Protein AF-T1FKG4-F1 (afdb_monomer_lite)

InterPro domains:
  IPR013780 Glycosyl hydrolase, all-beta [G3DSA:2.60.40.1180] (1-92)

Secondary structure (DSSP, 8-state):
--TT-EEEEE--TTEEEEEEEEE---TTHHHHEEEEEESSSSS-EEPP---SSSEEEE--PPTT--EEEEEE-SSS------SEEEEEEEE---S-GGGGGSSS-TT--EEE-TT--EEEE-SSTT---EEEEEE--SS-EEEEEE-TTS-EEEEEEE--SEEEE-HHHHTT-SEEEEE--SSS-EEEEEEEE-

Radius of gyration: 22.64 Å; chains: 1; bounding box: 52×24×64 Å

Structure (mmCIF, N/CA/C/O backbone):
data_AF-T1FKG4-F1
#
_entry.id   AF-T1FKG4-F1
#
loop_
_atom_site.group_PDB
_atom_site.id
_atom_site.type_symbol
_atom_site.label_atom_id
_atom_site.label_alt_id
_atom_site.label_comp_id
_atom_site.label_asym_id
_atom_site.label_entity_id
_atom_site.label_seq_id
_atom_site.pdbx_PDB_ins_code
_atom_site.Cartn_x
_atom_site.Cartn_y
_atom_site.Cartn_z
_atom_site.occupancy
_atom_site.B_iso_or_equiv
_atom_site.auth_seq_id
_atom_site.auth_comp_id
_atom_site.auth_asym_id
_atom_site.auth_atom_id
_atom_site.pdbx_PDB_model_num
ATOM 1 N N . MET A 1 1 ? -6.271 -8.551 27.336 1.00 94.56 1 MET A N 1
ATOM 2 C CA . MET A 1 1 ? -5.474 -7.454 26.758 1.00 94.56 1 MET A CA 1
ATOM 3 C C . MET A 1 1 ? -4.702 -6.798 27.880 1.00 94.56 1 MET A C 1
ATOM 5 O O . MET A 1 1 ? -5.326 -6.250 28.780 1.00 94.56 1 MET A O 1
ATOM 9 N N . GLN A 1 2 ? -3.375 -6.880 27.847 1.00 97.75 2 GLN A N 1
ATOM 10 C CA . GLN A 1 2 ? -2.520 -6.212 28.831 1.00 97.75 2 GLN A CA 1
ATOM 11 C C . GLN A 1 2 ? -2.510 -4.689 28.603 1.00 97.75 2 GLN A C 1
ATOM 13 O O . GLN A 1 2 ? -2.886 -4.251 27.507 1.00 97.75 2 GLN A O 1
ATOM 18 N N . PRO A 1 3 ? -2.092 -3.876 29.588 1.00 98.19 3 PRO A N 1
ATOM 19 C CA . PRO A 1 3 ? -1.858 -2.446 29.402 1.00 98.19 3 PRO A CA 1
ATOM 20 C C . PRO A 1 3 ? -1.018 -2.156 28.154 1.00 98.19 3 PRO A C 1
ATOM 22 O O . PRO A 1 3 ? -0.005 -2.812 27.909 1.00 98.19 3 PRO A O 1
ATOM 25 N N . GLY A 1 4 ? -1.461 -1.207 27.329 1.00 97.00 4 GLY A N 1
ATOM 26 C CA . GLY A 1 4 ? -0.788 -0.819 26.085 1.00 97.00 4 GLY A CA 1
ATOM 27 C C . GLY A 1 4 ? -0.902 -1.821 24.929 1.00 97.00 4 GLY A C 1
ATOM 28 O O . GLY A 1 4 ? -0.537 -1.489 23.801 1.00 97.00 4 GLY A O 1
ATOM 29 N N . SER A 1 5 ? -1.434 -3.026 25.160 1.00 97.50 5 SER A N 1
ATOM 30 C CA . SER A 1 5 ? -1.729 -3.968 24.076 1.00 97.50 5 SER A CA 1
ATOM 31 C C . SER A 1 5 ? -2.907 -3.483 23.240 1.00 97.50 5 SER A C 1
ATOM 33 O O . SER A 1 5 ? -3.818 -2.817 23.740 1.00 97.50 5 SER A O 1
ATOM 35 N N . TYR A 1 6 ? -2.925 -3.879 21.971 1.00 97.25 6 TYR A N 1
ATOM 36 C CA . TYR A 1 6 ? -3.967 -3.484 21.035 1.00 97.25 6 TYR A CA 1
ATOM 37 C C . TYR A 1 6 ? -4.394 -4.634 20.122 1.00 97.25 6 TYR A C 1
ATOM 39 O O . TYR A 1 6 ? -3.660 -5.597 19.906 1.00 97.25 6 TYR A O 1
ATOM 47 N N . LEU A 1 7 ? -5.600 -4.497 19.583 1.00 94.62 7 LEU A N 1
ATOM 48 C CA . LEU A 1 7 ? -6.120 -5.244 18.443 1.00 94.62 7 LEU A CA 1
ATOM 49 C C . LEU A 1 7 ? -6.257 -4.254 17.288 1.00 94.62 7 LEU A C 1
ATOM 51 O O . LEU A 1 7 ? -6.793 -3.171 17.497 1.00 94.62 7 LEU A O 1
ATOM 55 N N . GLY A 1 8 ? -5.811 -4.591 16.082 1.00 94.88 8 GLY A N 1
ATOM 56 C CA . GLY A 1 8 ? -5.904 -3.662 14.960 1.00 94.88 8 GLY A CA 1
ATOM 57 C C . GLY A 1 8 ? -5.866 -4.318 13.592 1.00 94.88 8 GLY A C 1
ATOM 58 O O . GLY A 1 8 ? -5.666 -5.523 13.465 1.00 94.88 8 GLY A O 1
ATOM 59 N N . MET A 1 9 ? -6.077 -3.488 12.577 1.00 95.06 9 MET A N 1
ATOM 60 C CA . MET A 1 9 ? -6.088 -3.850 11.166 1.00 95.06 9 MET A CA 1
ATOM 61 C C . MET A 1 9 ? -5.293 -2.824 10.363 1.00 95.06 9 MET A C 1
ATOM 63 O O . MET A 1 9 ? -5.262 -1.639 10.707 1.00 95.06 9 MET A O 1
ATOM 67 N N . ALA A 1 10 ? -4.698 -3.294 9.272 1.00 93.75 10 ALA A N 1
ATOM 68 C CA . ALA A 1 10 ? -4.067 -2.476 8.251 1.00 93.75 10 ALA A CA 1
ATOM 69 C C . ALA A 1 10 ? -4.572 -2.908 6.870 1.00 93.75 10 ALA A C 1
ATOM 71 O O . ALA A 1 10 ? -5.011 -4.048 6.697 1.00 93.75 10 ALA A O 1
ATOM 72 N N . TRP A 1 11 ? -4.516 -2.008 5.896 1.00 90.69 11 TRP A N 1
ATOM 73 C CA . TRP A 1 11 ? -4.872 -2.292 4.506 1.00 90.69 11 TRP A CA 1
ATOM 74 C C . TRP A 1 11 ? -3.853 -1.684 3.545 1.00 90.69 11 TRP A C 1
ATOM 76 O O . TRP A 1 11 ? -3.059 -0.827 3.927 1.00 90.69 11 TRP A O 1
ATOM 86 N N . GLY A 1 12 ? -3.873 -2.167 2.300 1.00 85.94 12 GLY A N 1
ATOM 87 C CA . GLY A 1 12 ? -2.982 -1.704 1.240 1.00 85.94 12 GLY A CA 1
ATOM 88 C C . GLY A 1 12 ? -3.188 -0.233 0.877 1.00 85.94 12 GLY A C 1
ATOM 89 O O . GLY A 1 12 ? -4.224 0.368 1.175 1.00 85.94 12 GLY A O 1
ATOM 90 N N . GLU A 1 13 ? -2.201 0.350 0.196 1.00 85.38 13 GLU A N 1
ATOM 91 C CA . GLU A 1 13 ? -2.281 1.738 -0.267 1.00 85.38 13 GLU A CA 1
ATOM 92 C C . GLU A 1 13 ? -3.473 1.947 -1.206 1.00 85.38 13 GLU A C 1
ATOM 94 O O . GLU A 1 13 ? -4.103 2.996 -1.154 1.00 85.38 13 GLU A O 1
ATOM 99 N N . ASP A 1 14 ? -3.858 0.919 -1.967 1.00 87.12 14 ASP A N 1
ATOM 100 C CA . ASP A 1 14 ? -4.990 0.901 -2.902 1.00 87.12 14 ASP A CA 1
ATOM 101 C C . ASP A 1 14 ? -6.376 0.882 -2.232 1.00 87.12 14 ASP A C 1
ATOM 103 O O . ASP A 1 14 ? -7.407 0.706 -2.899 1.00 87.12 14 ASP A O 1
ATOM 107 N N . ARG A 1 15 ? -6.430 1.036 -0.906 1.00 91.06 15 ARG A N 1
ATOM 108 C CA . ARG A 1 15 ? -7.662 1.082 -0.121 1.00 91.06 15 ARG A CA 1
ATOM 109 C C . ARG A 1 15 ? -7.703 2.305 0.792 1.00 91.06 15 ARG A C 1
ATOM 111 O O . ARG A 1 15 ? -6.719 2.688 1.427 1.00 91.06 15 ARG A O 1
ATOM 118 N N . MET A 1 16 ? -8.893 2.877 0.917 1.00 92.00 16 MET A N 1
ATOM 119 C CA . MET A 1 16 ? -9.238 3.859 1.943 1.00 92.00 16 MET A CA 1
ATOM 120 C C . MET A 1 16 ? -10.254 3.249 2.897 1.00 92.00 16 MET A C 1
ATOM 122 O O . MET A 1 16 ? -11.198 2.592 2.449 1.00 92.00 16 MET A O 1
ATOM 126 N N . ALA A 1 17 ? -10.103 3.509 4.195 1.00 93.44 17 ALA A N 1
ATOM 127 C CA . ALA A 1 17 ? -11.155 3.192 5.150 1.00 93.44 17 ALA A CA 1
ATOM 128 C C . ALA A 1 17 ? -12.410 4.026 4.884 1.00 93.44 17 ALA A C 1
ATOM 130 O O . ALA A 1 17 ? -12.344 5.206 4.539 1.00 93.44 17 ALA A O 1
ATOM 131 N N . ASP A 1 18 ? -13.550 3.377 5.061 1.00 93.06 18 ASP A N 1
ATOM 132 C CA . ASP A 1 18 ? -14.872 3.972 4.945 1.00 93.06 18 ASP A CA 1
ATOM 133 C C . ASP A 1 18 ? -15.557 4.003 6.311 1.00 93.06 18 ASP A C 1
ATOM 135 O O . ASP A 1 18 ? -15.941 5.062 6.789 1.00 93.06 18 ASP A O 1
ATOM 139 N N . LYS A 1 19 ? -15.633 2.851 6.986 1.00 95.19 19 LYS A N 1
ATOM 140 C CA . LYS A 1 19 ? -16.191 2.752 8.339 1.00 95.19 19 LYS A CA 1
ATOM 141 C C . LYS A 1 19 ? -15.635 1.568 9.114 1.00 95.19 19 LYS A C 1
ATOM 143 O O . LYS A 1 19 ? -15.261 0.564 8.515 1.00 95.19 19 LYS A O 1
ATOM 148 N N . LEU A 1 20 ? -15.671 1.646 10.440 1.00 96.88 20 LEU A N 1
ATOM 149 C CA . LEU A 1 20 ? -15.421 0.526 11.349 1.00 96.88 20 LEU A CA 1
ATOM 150 C C . LEU A 1 20 ? -16.719 0.158 12.058 1.00 96.88 20 LEU A C 1
ATOM 152 O O . LEU A 1 20 ? -17.299 1.001 12.728 1.00 96.88 20 LEU A O 1
ATOM 156 N N . THR A 1 21 ? -17.161 -1.089 11.942 1.00 97.50 21 THR A N 1
ATOM 157 C CA . THR A 1 21 ? -18.233 -1.652 12.777 1.00 97.50 21 THR A CA 1
ATOM 158 C C . THR A 1 21 ? -17.607 -2.572 13.811 1.00 97.50 21 THR A C 1
ATOM 160 O O . THR A 1 21 ? -16.759 -3.395 13.469 1.00 97.50 21 THR A O 1
ATOM 163 N N . PHE A 1 22 ? -17.996 -2.430 15.075 1.00 97.75 22 PHE A N 1
ATOM 164 C CA . PHE A 1 22 ? -17.452 -3.250 16.151 1.00 97.75 22 PHE A CA 1
ATOM 165 C C . PHE A 1 22 ? -18.539 -3.759 17.095 1.00 97.75 22 PHE A C 1
ATOM 167 O O . PHE A 1 22 ? -19.556 -3.108 17.348 1.00 97.75 22 PHE A O 1
ATOM 174 N N . ASN A 1 23 ? -18.281 -4.935 17.654 1.00 97.81 23 ASN A N 1
ATOM 175 C CA . ASN A 1 23 ? -19.049 -5.556 18.716 1.00 97.81 23 ASN A CA 1
ATOM 176 C C . ASN A 1 23 ? -18.067 -6.268 19.651 1.00 97.81 23 ASN A C 1
ATOM 178 O O . ASN A 1 23 ? -17.687 -7.423 19.435 1.00 97.81 23 ASN A O 1
ATOM 182 N N . LEU A 1 24 ? -17.662 -5.537 20.684 1.00 96.75 24 LEU A N 1
ATOM 183 C CA . LEU A 1 24 ? -16.781 -5.952 21.765 1.00 96.75 24 LEU A CA 1
ATOM 184 C C . LEU A 1 24 ? -17.564 -5.874 23.090 1.00 96.75 24 LEU A C 1
ATOM 186 O O . LEU A 1 24 ? -17.379 -4.905 23.825 1.00 96.75 24 LEU A O 1
ATOM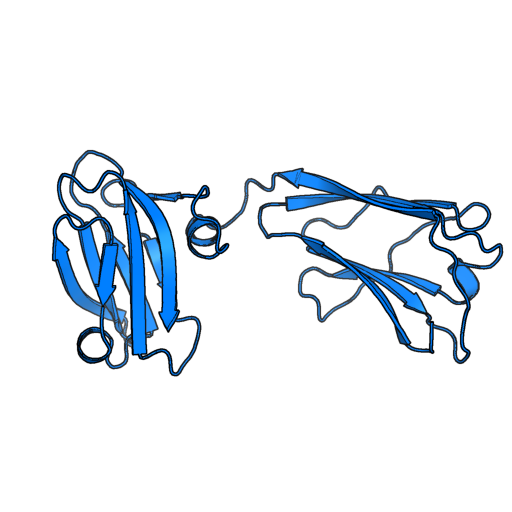 190 N N . PRO A 1 25 ? -18.487 -6.815 23.393 1.00 96.12 25 PRO A N 1
ATOM 191 C CA . PRO A 1 25 ? -19.450 -6.671 24.486 1.00 96.12 25 PRO A CA 1
ATOM 192 C C . PRO A 1 25 ? -18.800 -6.337 25.832 1.00 96.12 25 PRO A C 1
ATOM 194 O O . PRO A 1 25 ? -18.229 -7.199 26.499 1.00 96.12 25 PRO A O 1
ATOM 197 N N . ASN A 1 26 ? -18.911 -5.074 26.235 1.00 94.19 26 ASN A N 1
ATOM 198 C CA . ASN A 1 26 ? -18.419 -4.548 27.500 1.00 94.19 26 ASN A CA 1
ATOM 199 C C . ASN A 1 26 ? -19.133 -3.212 27.763 1.00 94.19 26 ASN A C 1
ATOM 201 O O . ASN A 1 26 ? -19.188 -2.359 26.882 1.00 94.19 26 ASN A O 1
ATOM 205 N N . LYS A 1 27 ? -19.716 -3.033 28.953 1.00 90.88 27 LYS A N 1
ATOM 206 C CA . LYS A 1 27 ? -20.464 -1.808 29.300 1.00 90.88 27 LYS A CA 1
ATOM 207 C C . LYS A 1 27 ? -19.573 -0.583 29.499 1.00 90.88 27 LYS A C 1
ATOM 209 O O . LYS A 1 27 ? -20.072 0.532 29.497 1.00 90.88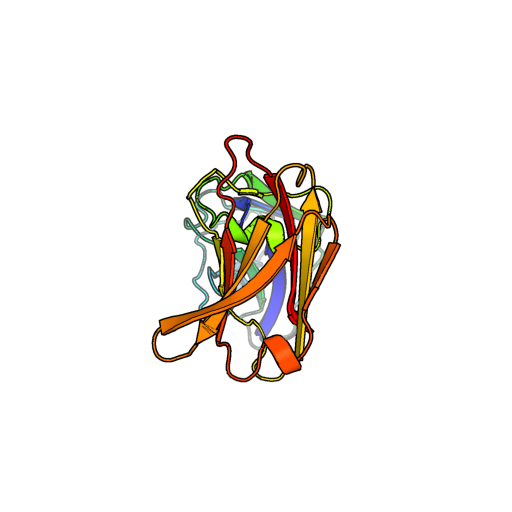 27 LYS A O 1
ATOM 214 N N . GLU A 1 28 ? -18.282 -0.809 29.686 1.00 93.62 28 GLU A N 1
ATOM 215 C CA . GLU A 1 28 ? -17.287 0.205 30.009 1.00 93.62 28 GLU A CA 1
ATOM 216 C C . GLU A 1 28 ? -16.163 0.219 28.960 1.00 93.62 28 GLU A C 1
ATOM 218 O O . GLU A 1 28 ? -15.056 0.648 29.251 1.00 93.62 28 GLU A O 1
ATOM 223 N N . LEU A 1 29 ? -16.415 -0.264 27.734 1.00 96.31 29 LEU A N 1
ATOM 224 C CA . LEU A 1 29 ? -15.386 -0.433 26.695 1.00 96.31 29 LEU A CA 1
ATOM 225 C C . LEU A 1 29 ? -14.517 0.825 26.502 1.00 96.31 29 LEU A C 1
ATOM 227 O O . LEU A 1 29 ? -13.294 0.727 26.433 1.00 96.31 29 LEU A O 1
ATOM 231 N N . LEU A 1 30 ? -15.151 2.000 26.434 1.00 96.25 30 LEU A N 1
ATOM 232 C CA . LEU A 1 30 ? -14.479 3.278 26.183 1.00 96.25 30 LEU A CA 1
ATOM 233 C C . LEU A 1 30 ? -13.921 3.961 27.448 1.00 96.25 30 LEU A C 1
ATOM 235 O O . LEU A 1 30 ? -13.342 5.041 27.341 1.00 96.25 30 LEU A O 1
ATOM 239 N N . THR A 1 31 ? -14.074 3.369 28.641 1.00 95.88 31 THR A N 1
ATOM 240 C CA . THR A 1 31 ? -13.474 3.912 29.879 1.00 95.88 31 THR A CA 1
ATOM 241 C C . THR A 1 31 ? -12.022 3.473 30.055 1.00 95.88 31 THR A C 1
ATOM 243 O O . THR A 1 31 ? -11.222 4.206 30.633 1.00 95.88 31 THR A O 1
ATOM 246 N N . TRP A 1 32 ? -11.671 2.293 29.540 1.00 96.19 32 TRP A N 1
ATOM 247 C CA . TRP A 1 32 ? -10.331 1.706 29.635 1.00 96.19 32 TRP A CA 1
ATOM 248 C C . TRP A 1 32 ? -9.679 1.463 28.273 1.00 96.19 32 TRP A C 1
ATOM 250 O O . TRP A 1 32 ? -8.498 1.116 28.223 1.00 96.19 32 TRP A O 1
ATOM 260 N N . GLY A 1 33 ? -10.424 1.614 27.176 1.00 97.25 33 GLY A N 1
ATOM 261 C CA . GLY A 1 33 ? -9.918 1.399 25.832 1.00 97.25 33 GLY A CA 1
ATOM 262 C C . GLY A 1 33 ? -10.261 2.519 24.862 1.00 97.25 33 GLY A C 1
ATOM 263 O O . GLY A 1 33 ? -11.154 3.335 25.085 1.00 97.25 33 GLY A O 1
ATOM 264 N N . GLU A 1 34 ? -9.509 2.575 23.769 1.00 97.75 34 GLU A N 1
ATOM 265 C CA . GLU A 1 34 ? -9.597 3.659 22.798 1.00 97.75 34 GLU A CA 1
ATOM 266 C C . GLU A 1 34 ? -9.408 3.156 21.368 1.00 97.75 34 GLU A C 1
ATOM 268 O O . GLU A 1 34 ? -8.460 2.422 21.086 1.00 97.75 34 GLU A O 1
ATOM 273 N N . PHE A 1 35 ? -10.273 3.608 20.456 1.00 98.19 35 PHE A N 1
ATOM 274 C CA . PHE A 1 35 ? -10.069 3.458 19.018 1.00 98.19 35 PHE A CA 1
ATOM 275 C C . PHE A 1 35 ? -9.131 4.543 18.495 1.00 98.19 35 PHE A C 1
ATOM 277 O O . PHE A 1 35 ? -9.321 5.727 18.769 1.00 98.19 35 PHE A O 1
ATOM 284 N N . GLN A 1 36 ? -8.130 4.138 17.724 1.00 98.06 36 GLN A N 1
ATOM 285 C CA . GLN A 1 36 ? -7.085 5.010 17.206 1.00 98.06 36 GLN A CA 1
ATOM 286 C C . GLN A 1 36 ? -6.855 4.753 15.723 1.00 98.06 36 GLN A C 1
ATOM 288 O O . GLN A 1 36 ? -6.889 3.603 15.283 1.00 98.06 36 GLN A O 1
ATOM 293 N N . ALA A 1 37 ? -6.570 5.819 14.980 1.00 97.69 37 ALA A N 1
ATOM 294 C CA . ALA A 1 37 ? -6.223 5.791 13.566 1.00 97.69 37 ALA A CA 1
ATOM 295 C C . ALA A 1 37 ? -4.788 6.266 13.345 1.00 97.69 37 ALA A C 1
ATOM 297 O O . ALA A 1 37 ? -4.260 7.079 14.107 1.00 97.69 37 ALA A O 1
ATOM 298 N N . SER A 1 38 ? -4.162 5.762 12.287 1.00 97.62 38 SER A N 1
ATOM 299 C CA . SER A 1 38 ? -2.846 6.208 11.851 1.00 97.62 38 SER A CA 1
ATOM 300 C C . SER A 1 38 ? -2.704 6.104 10.334 1.00 97.62 38 SER A C 1
ATOM 302 O O . SER A 1 38 ? -3.270 5.214 9.693 1.00 97.62 38 SER A O 1
ATOM 304 N N . THR A 1 39 ? -1.938 7.029 9.762 1.00 94.75 39 THR A N 1
ATOM 305 C CA . THR A 1 39 ? -1.532 7.015 8.352 1.00 94.75 39 THR A CA 1
ATOM 306 C C . THR A 1 39 ? -0.198 6.288 8.152 1.00 94.75 39 THR A C 1
ATOM 308 O O . THR A 1 39 ? 0.071 5.816 7.058 1.00 94.75 39 THR A O 1
ATOM 311 N N . ASP A 1 40 ? 0.637 6.186 9.194 1.00 93.25 40 ASP A N 1
ATOM 312 C CA . ASP A 1 40 ? 2.037 5.731 9.116 1.00 93.25 40 ASP A CA 1
ATOM 313 C C . ASP A 1 40 ? 2.378 4.566 10.071 1.00 93.25 40 ASP A C 1
ATOM 315 O O . ASP A 1 40 ? 3.505 4.071 10.075 1.00 93.25 40 ASP A O 1
ATOM 319 N N . GLY A 1 41 ? 1.430 4.152 10.916 1.00 95.31 41 GLY A N 1
ATOM 320 C CA . GLY A 1 41 ? 1.601 3.128 11.950 1.00 95.31 41 GLY A CA 1
ATOM 321 C C . GLY A 1 41 ? 2.412 3.586 13.172 1.00 95.31 41 GLY A C 1
ATOM 322 O O . GLY A 1 41 ? 2.576 2.819 14.124 1.00 95.31 41 GLY A O 1
ATOM 323 N N . LYS A 1 42 ? 2.902 4.831 13.187 1.00 95.75 42 LYS A N 1
ATOM 324 C CA . LYS A 1 42 ? 3.784 5.396 14.224 1.00 95.75 42 LYS A CA 1
ATOM 325 C C . LYS A 1 42 ? 3.071 6.462 15.042 1.00 95.75 42 LYS A C 1
ATOM 327 O O . LYS A 1 42 ? 3.106 6.424 16.270 1.00 95.75 42 LYS A O 1
ATOM 332 N N . THR A 1 43 ? 2.401 7.384 14.363 1.00 96.94 43 THR A N 1
ATOM 333 C CA . THR A 1 43 ? 1.660 8.488 14.963 1.00 96.94 43 THR A CA 1
ATOM 334 C C . THR A 1 43 ? 0.186 8.120 15.008 1.00 96.94 43 THR A C 1
ATOM 336 O O . THR A 1 43 ? -0.417 7.835 13.974 1.00 96.94 43 THR A O 1
ATOM 339 N N . TRP A 1 44 ? -0.400 8.111 16.203 1.00 97.69 44 TRP A N 1
ATOM 340 C CA . TRP A 1 44 ? -1.763 7.633 16.427 1.00 97.69 44 TRP A CA 1
ATOM 341 C C . TRP A 1 44 ? -2.655 8.750 16.953 1.00 97.69 44 TRP A C 1
ATOM 343 O O . TRP A 1 44 ? -2.282 9.452 17.892 1.00 97.69 44 TRP A O 1
ATOM 353 N N . SER A 1 45 ? -3.843 8.894 16.369 1.00 97.00 45 SER A N 1
ATOM 354 C CA . SER A 1 45 ? -4.861 9.846 16.809 1.00 97.00 45 SER A CA 1
ATOM 355 C C . SER A 1 45 ? -6.099 9.116 17.317 1.00 97.00 45 SER A C 1
ATOM 357 O O . SER A 1 45 ? -6.536 8.119 16.741 1.00 97.00 45 SER A O 1
ATOM 359 N N . LYS A 1 46 ? -6.671 9.618 18.414 1.00 97.06 46 LYS A N 1
ATOM 360 C CA . LYS A 1 46 ? -7.929 9.117 18.969 1.00 97.06 46 LYS A CA 1
ATOM 361 C C . LYS A 1 46 ? -9.075 9.348 17.990 1.00 97.06 46 LYS A C 1
ATOM 363 O O . LYS A 1 46 ? -9.283 10.474 17.537 1.00 97.06 46 LYS A O 1
ATOM 368 N N . LEU A 1 47 ? -9.870 8.314 17.749 1.00 96.75 47 LEU A N 1
ATOM 369 C CA . LEU A 1 47 ? -11.145 8.432 17.058 1.00 96.75 47 LEU A CA 1
ATOM 370 C C . LEU A 1 47 ? -12.256 8.754 18.050 1.00 96.75 47 LEU A C 1
ATOM 372 O O . LEU A 1 47 ? -12.368 8.140 19.111 1.00 96.75 47 LEU A O 1
ATOM 376 N N . GLN A 1 48 ? -13.092 9.719 17.679 1.00 93.38 48 GLN A N 1
ATOM 377 C CA . GLN A 1 48 ? -14.314 10.008 18.415 1.00 93.38 48 GLN A CA 1
ATOM 378 C C . GLN A 1 48 ? -15.358 8.955 18.058 1.00 93.38 48 GLN A C 1
ATOM 380 O O . GLN A 1 48 ? -15.633 8.714 16.882 1.00 93.38 48 GLN A O 1
ATOM 385 N N . THR A 1 49 ? -15.915 8.314 19.077 1.00 94.00 49 THR A N 1
ATOM 386 C CA . THR A 1 49 ? -16.953 7.299 18.927 1.00 94.00 49 THR A CA 1
ATOM 387 C C . THR A 1 49 ? -17.760 7.212 20.205 1.00 94.00 49 THR A C 1
ATOM 389 O O . THR A 1 49 ? -17.257 7.477 21.295 1.00 94.00 49 THR A O 1
ATOM 392 N N . GLU A 1 50 ? -18.997 6.775 20.051 1.00 92.75 50 GLU A N 1
ATOM 393 C CA . GLU A 1 50 ? -19.830 6.305 21.144 1.00 92.75 50 GLU A CA 1
ATOM 394 C C . GLU A 1 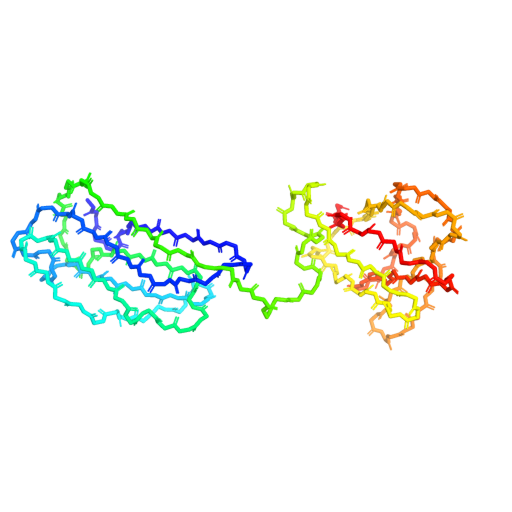50 ? -20.057 4.805 20.964 1.00 92.75 50 GLU A C 1
ATOM 396 O O . GLU A 1 50 ? -19.915 4.264 19.862 1.00 92.75 50 GLU A O 1
ATOM 401 N N . ASP A 1 51 ? -20.395 4.123 22.050 1.00 94.94 51 ASP A N 1
ATOM 402 C CA . ASP A 1 51 ? -20.764 2.718 22.020 1.00 94.94 51 ASP A CA 1
ATOM 403 C C . ASP A 1 51 ? -22.049 2.476 22.819 1.00 94.94 51 ASP A C 1
ATOM 405 O O . ASP A 1 51 ? -22.398 3.205 23.747 1.00 94.94 51 ASP A O 1
ATOM 409 N N . LYS A 1 52 ? -22.764 1.411 22.457 1.00 94.75 52 LYS A N 1
ATOM 410 C CA . LYS A 1 52 ? -23.911 0.896 23.201 1.00 94.75 52 LYS A CA 1
ATOM 411 C C . LYS A 1 52 ? -23.610 -0.515 23.695 1.00 94.75 52 LYS A C 1
ATOM 413 O O . LYS A 1 52 ? -23.945 -1.497 23.027 1.00 94.75 52 LYS A O 1
ATOM 418 N N . ASN A 1 53 ? -23.030 -0.613 24.892 1.00 93.75 53 ASN A N 1
ATOM 419 C CA . ASN A 1 53 ? -22.575 -1.867 25.512 1.00 93.75 53 ASN A CA 1
ATOM 420 C C . ASN A 1 53 ? -21.517 -2.598 24.666 1.00 93.75 53 ASN A C 1
ATOM 422 O O . ASN A 1 53 ? -21.625 -3.799 24.406 1.00 93.75 53 ASN A O 1
ATOM 426 N N . GLY A 1 54 ? -20.524 -1.854 24.202 1.00 95.62 54 GLY A N 1
ATOM 427 C CA . GLY A 1 54 ? -19.407 -2.325 23.402 1.00 95.62 54 GLY A CA 1
ATOM 428 C C . GLY A 1 54 ? -19.727 -2.492 21.921 1.00 95.62 54 GLY A C 1
ATOM 429 O O . GLY A 1 54 ? -18.985 -3.163 21.212 1.00 95.62 54 GLY A O 1
ATOM 430 N N . LYS A 1 55 ? -20.837 -1.921 21.443 1.00 97.81 55 LYS A N 1
ATOM 431 C CA . LYS A 1 55 ? -21.264 -1.985 20.038 1.00 97.81 55 LYS A CA 1
ATOM 432 C C . LYS A 1 55 ? -21.324 -0.598 19.435 1.00 97.81 55 LYS A C 1
ATOM 434 O O . LYS A 1 55 ? -21.951 0.279 20.025 1.00 97.81 55 LYS A O 1
ATOM 439 N N . GLY A 1 56 ? -20.768 -0.419 18.248 1.00 97.06 56 GLY A N 1
ATOM 440 C CA . GLY A 1 56 ? -20.800 0.876 17.586 1.00 97.06 56 GLY A CA 1
ATOM 441 C C . GLY A 1 56 ? -20.316 0.832 16.148 1.00 97.06 56 GLY A C 1
ATOM 442 O O . GLY A 1 56 ? -19.899 -0.208 15.629 1.00 97.06 56 GLY A O 1
ATOM 443 N N . VAL A 1 57 ? -20.406 1.997 15.514 1.00 97.44 57 VAL A N 1
ATOM 444 C CA . VAL A 1 57 ? -19.911 2.249 14.165 1.00 97.44 57 VAL A CA 1
ATOM 445 C C . VAL A 1 57 ? -19.150 3.570 14.177 1.00 97.44 57 VAL A C 1
ATOM 447 O O . VAL A 1 57 ? -19.644 4.560 14.709 1.00 97.44 57 VAL A O 1
ATOM 450 N N . ILE A 1 58 ? -17.966 3.587 13.573 1.00 96.94 58 ILE A N 1
ATOM 451 C CA . ILE A 1 58 ? -17.173 4.793 13.330 1.00 96.94 58 ILE A CA 1
ATOM 452 C C . ILE A 1 58 ? -17.191 5.061 11.827 1.00 96.94 58 ILE A C 1
ATOM 454 O O . ILE A 1 58 ? -16.576 4.311 11.073 1.00 96.94 58 ILE A O 1
ATOM 458 N N . GLU A 1 59 ? -17.895 6.106 11.392 1.00 93.75 59 GLU A N 1
ATOM 459 C CA . GLU A 1 59 ? -18.028 6.466 9.966 1.00 93.75 59 GLU A CA 1
ATOM 460 C C . GLU A 1 59 ? -17.066 7.588 9.543 1.00 93.75 59 GLU A C 1
ATOM 462 O O . GLU A 1 59 ? -16.607 7.631 8.409 1.00 93.75 59 GLU A O 1
ATOM 467 N N . ASN A 1 60 ? -16.694 8.484 10.462 1.00 90.44 60 ASN A N 1
ATOM 468 C CA . ASN A 1 60 ? -15.832 9.635 10.167 1.00 90.44 60 ASN A CA 1
ATOM 469 C C . ASN A 1 60 ? -14.344 9.295 10.336 1.00 90.44 60 ASN A C 1
ATOM 471 O O . ASN A 1 60 ? -13.640 9.911 11.139 1.00 90.44 60 ASN A O 1
ATOM 475 N N . ILE A 1 61 ? -13.866 8.279 9.615 1.00 94.38 61 ILE A N 1
ATOM 476 C CA . ILE A 1 61 ? -12.451 7.896 9.652 1.00 94.38 61 ILE A CA 1
ATOM 477 C C . ILE A 1 61 ? -11.628 8.946 8.881 1.00 94.38 61 ILE A C 1
ATOM 479 O O . ILE A 1 61 ? -11.967 9.250 7.736 1.00 94.38 61 ILE A O 1
ATOM 483 N N . PRO A 1 62 ? -10.550 9.509 9.467 1.00 93.56 62 PRO A N 1
ATOM 484 C CA . PRO A 1 62 ? -9.719 10.495 8.785 1.00 93.56 62 PRO A CA 1
ATOM 485 C C . PRO A 1 62 ? -9.186 9.986 7.442 1.00 93.56 62 PRO A C 1
ATOM 487 O O . PRO A 1 62 ? -8.691 8.858 7.340 1.00 93.56 62 PRO A O 1
ATOM 490 N N . THR A 1 63 ? -9.242 10.834 6.415 1.00 90.06 63 THR A N 1
ATOM 491 C CA . THR A 1 63 ? -8.691 10.530 5.088 1.00 90.06 63 THR A CA 1
ATOM 492 C C . THR A 1 63 ? -7.217 10.142 5.183 1.00 90.06 63 THR A C 1
ATOM 494 O O . THR A 1 63 ? -6.449 10.761 5.916 1.00 90.06 63 THR A O 1
ATOM 497 N N . GLY A 1 64 ? -6.818 9.116 4.429 1.00 90.19 64 GLY A N 1
ATOM 498 C CA . GLY A 1 64 ? -5.442 8.617 4.423 1.00 90.19 64 GLY A CA 1
ATOM 499 C C . GLY A 1 64 ? -5.107 7.673 5.577 1.00 90.19 64 GLY A C 1
ATOM 500 O O . GLY A 1 64 ? -3.984 7.183 5.635 1.00 90.19 64 GLY A O 1
ATOM 501 N N . THR A 1 65 ? -6.053 7.372 6.477 1.00 94.56 65 THR A N 1
ATOM 502 C CA . THR A 1 65 ? -5.862 6.297 7.462 1.00 94.56 65 THR A CA 1
ATOM 503 C C . THR A 1 65 ? -5.498 4.999 6.731 1.00 94.56 65 THR A C 1
ATOM 505 O O . THR A 1 65 ? -6.153 4.636 5.749 1.00 94.56 65 THR A O 1
ATOM 508 N N . LYS A 1 66 ? -4.458 4.310 7.215 1.00 94.25 66 LYS A N 1
ATOM 509 C CA . LYS A 1 66 ? -4.016 2.980 6.749 1.00 94.25 66 LYS A CA 1
ATOM 510 C C . LYS A 1 66 ? -4.007 1.939 7.864 1.00 94.25 66 LYS A C 1
ATOM 512 O O . LYS A 1 66 ? -3.974 0.743 7.592 1.00 94.25 66 LYS A O 1
ATOM 517 N N . TYR A 1 67 ? -4.082 2.400 9.110 1.00 96.94 67 TYR A N 1
ATOM 518 C CA . TYR A 1 67 ? -4.063 1.566 10.298 1.00 96.94 67 TYR A CA 1
ATOM 519 C C . TYR A 1 67 ? -5.159 2.003 11.261 1.00 96.94 67 TYR A C 1
ATOM 521 O O . TYR A 1 67 ? -5.319 3.193 11.543 1.00 96.94 67 TYR A O 1
ATOM 529 N N . LEU A 1 68 ? -5.873 1.031 11.818 1.00 97.69 68 LEU A N 1
ATOM 530 C CA . LEU A 1 68 ? -6.822 1.234 12.906 1.00 97.69 68 LEU A CA 1
ATOM 531 C C . LEU A 1 68 ? -6.559 0.239 14.013 1.00 97.69 68 LEU A C 1
ATOM 533 O O . LEU A 1 68 ? -6.271 -0.926 13.750 1.00 97.69 68 LEU A O 1
ATOM 537 N N . ARG A 1 69 ? -6.703 0.681 15.258 1.00 97.50 69 ARG A N 1
ATOM 538 C CA . ARG A 1 69 ? -6.592 -0.206 16.412 1.00 97.50 69 ARG A CA 1
ATOM 539 C C . ARG A 1 69 ? -7.516 0.198 17.544 1.00 97.50 69 ARG A C 1
ATOM 541 O O . ARG A 1 69 ? -7.859 1.365 17.681 1.00 97.50 69 ARG A O 1
ATOM 548 N N . PHE A 1 70 ? -7.865 -0.775 18.368 1.00 98.00 70 PHE A N 1
ATOM 549 C CA . PHE A 1 70 ? -8.420 -0.591 19.695 1.00 98.00 70 PHE A CA 1
ATOM 550 C C . PHE A 1 70 ? -7.346 -0.954 20.725 1.00 98.00 70 PHE A C 1
ATOM 552 O O . PHE A 1 70 ? -6.832 -2.076 20.719 1.00 98.00 70 PHE A O 1
ATOM 559 N N . THR A 1 71 ? -6.988 -0.006 21.584 1.00 98.12 71 THR A N 1
ATOM 560 C CA . THR A 1 71 ? -5.878 -0.121 22.540 1.00 98.12 71 THR A CA 1
ATOM 561 C C . THR A 1 71 ? -6.412 -0.125 23.964 1.00 98.12 71 THR A C 1
ATOM 563 O O . THR A 1 71 ? -7.261 0.699 24.287 1.00 98.12 71 THR A O 1
ATOM 566 N N . ASN A 1 72 ? -5.884 -0.992 24.833 1.00 98.25 72 ASN A N 1
ATOM 567 C CA . ASN A 1 72 ? -6.096 -0.867 26.277 1.00 98.25 72 ASN A CA 1
ATOM 568 C C . ASN A 1 72 ? -5.225 0.279 26.818 1.00 98.25 72 ASN A C 1
ATOM 570 O O . ASN A 1 72 ? -3.998 0.166 26.850 1.00 98.25 72 ASN A O 1
ATOM 574 N N . THR A 1 73 ? -5.855 1.376 27.231 1.00 97.62 73 THR A N 1
ATOM 575 C CA . THR A 1 73 ? -5.200 2.581 27.765 1.00 97.62 73 THR A CA 1
ATOM 576 C C . THR A 1 73 ? -5.182 2.624 29.294 1.00 97.62 73 THR A C 1
ATOM 578 O O . THR A 1 73 ? -4.602 3.541 29.875 1.00 97.62 73 THR A O 1
ATOM 581 N N . SER A 1 74 ? -5.784 1.635 29.959 1.00 97.69 74 SER A N 1
ATOM 582 C CA . SER A 1 74 ? -5.734 1.493 31.416 1.00 97.69 74 SER A CA 1
ATOM 583 C C . SER A 1 74 ? -4.424 0.863 31.907 1.00 97.69 74 SER A C 1
ATOM 585 O O . SER A 1 74 ? -3.623 0.337 31.134 1.00 97.69 74 SER A O 1
ATOM 587 N N . SER A 1 75 ? -4.212 0.896 33.223 1.00 97.69 75 SER A N 1
ATOM 588 C CA . SER A 1 75 ? -3.064 0.279 33.896 1.00 97.69 75 SER A CA 1
ATOM 589 C C . SER A 1 75 ? -3.281 -1.192 34.272 1.00 97.69 75 SER A C 1
ATOM 591 O O . SER A 1 75 ? -2.405 -1.790 34.896 1.00 97.69 75 SER A O 1
ATOM 593 N N . THR A 1 76 ? -4.421 -1.789 33.907 1.00 97.50 76 THR A N 1
ATOM 594 C CA . THR A 1 76 ? -4.781 -3.164 34.278 1.00 97.50 76 THR A CA 1
ATOM 595 C C . THR A 1 76 ? -5.104 -4.029 33.066 1.00 97.50 76 THR A C 1
ATOM 597 O O . THR A 1 76 ? -5.480 -3.537 32.001 1.00 97.50 76 THR A O 1
ATOM 600 N N . ASP A 1 77 ? -4.999 -5.344 33.241 1.00 97.56 77 ASP A N 1
ATOM 601 C CA . ASP A 1 77 ? -5.439 -6.309 32.238 1.00 97.56 77 ASP A CA 1
ATOM 602 C C . ASP A 1 77 ? -6.960 -6.250 32.057 1.00 97.56 77 ASP A C 1
ATOM 604 O O . ASP A 1 77 ? -7.720 -6.228 33.023 1.00 97.56 77 ASP A O 1
ATOM 608 N N . GLN A 1 78 ? -7.398 -6.252 30.798 1.00 96.81 78 GLN A N 1
ATOM 609 C CA . GLN A 1 78 ? -8.808 -6.196 30.417 1.00 96.81 78 GLN A CA 1
ATOM 610 C C . GLN A 1 78 ? -9.169 -7.404 29.563 1.00 96.81 78 GLN A C 1
ATOM 612 O O . GLN A 1 78 ? -8.476 -7.726 28.592 1.00 96.81 78 GLN A O 1
ATOM 617 N N . GLN A 1 79 ? -10.252 -8.095 29.902 1.00 94.19 79 GLN A N 1
ATOM 618 C CA . GLN A 1 79 ? -10.758 -9.191 29.084 1.00 94.19 79 GLN A CA 1
ATOM 619 C C . GLN A 1 79 ? -11.723 -8.649 28.027 1.00 94.19 79 GLN A C 1
ATOM 621 O O . GLN A 1 79 ? -12.618 -7.866 28.339 1.00 94.19 79 GLN A O 1
ATOM 626 N N . ILE A 1 80 ? -11.557 -9.097 26.780 1.00 92.69 80 ILE A N 1
ATOM 627 C CA . ILE A 1 80 ? -12.471 -8.770 25.684 1.00 92.69 80 ILE A CA 1
ATOM 628 C C . ILE A 1 80 ? -13.011 -10.040 25.043 1.00 92.69 80 ILE A C 1
ATOM 630 O O . ILE A 1 80 ? -12.297 -11.034 24.919 1.00 92.69 80 ILE A O 1
ATOM 634 N N . TYR A 1 81 ? -14.257 -9.967 24.593 1.00 95.12 81 TYR A N 1
ATOM 635 C CA . TYR A 1 81 ? -14.831 -10.902 23.635 1.00 95.12 81 TYR A CA 1
ATOM 636 C C . TYR A 1 81 ? -15.060 -10.137 22.341 1.00 95.12 81 TYR A C 1
ATOM 638 O O . TYR A 1 81 ? -15.668 -9.071 22.367 1.00 95.12 81 TYR A O 1
ATOM 646 N N . MET A 1 82 ? -14.569 -10.661 21.224 1.00 95.75 82 MET A N 1
ATOM 647 C CA . MET A 1 82 ? -14.745 -10.036 19.918 1.00 95.75 82 MET A CA 1
ATOM 648 C C . MET A 1 82 ? -15.799 -10.807 19.134 1.00 95.75 82 MET A C 1
ATOM 650 O O . MET A 1 82 ? -15.551 -11.929 18.703 1.00 95.75 82 MET A O 1
ATOM 654 N N . LEU A 1 83 ? -16.978 -10.205 18.984 1.00 97.00 83 LEU A N 1
ATOM 655 C CA . LEU A 1 83 ? -18.056 -10.753 18.160 1.00 97.00 83 LEU A CA 1
ATOM 656 C C . LEU A 1 83 ? -18.067 -10.145 16.755 1.00 97.00 83 LEU A C 1
ATOM 658 O O . LEU A 1 83 ? -18.471 -10.819 15.815 1.00 97.00 83 LEU A O 1
ATOM 662 N N . ASP A 1 84 ? -17.644 -8.887 16.619 1.00 96.56 84 ASP A N 1
ATOM 663 C CA . ASP A 1 84 ? -17.479 -8.210 15.331 1.00 96.56 84 ASP A CA 1
ATOM 664 C C . ASP A 1 84 ? -16.371 -7.154 15.428 1.00 96.56 84 ASP A C 1
ATOM 666 O O . ASP A 1 84 ? -16.245 -6.457 16.440 1.00 96.56 84 ASP A O 1
ATOM 670 N N . PHE A 1 85 ? -15.577 -7.053 14.371 1.00 96.12 85 PHE A N 1
ATOM 671 C CA . PHE A 1 85 ? -14.560 -6.031 14.167 1.00 96.12 85 PHE A CA 1
ATOM 672 C C . PHE A 1 85 ? -14.308 -5.924 12.659 1.00 96.12 85 PHE A C 1
ATOM 674 O O . PHE A 1 85 ? -13.359 -6.489 12.117 1.00 96.12 85 PHE A O 1
ATOM 681 N N . THR A 1 86 ? -15.230 -5.262 11.966 1.00 95.88 86 THR A N 1
ATOM 682 C CA . THR A 1 86 ? -15.282 -5.222 10.504 1.00 95.88 86 THR A CA 1
ATOM 683 C C . THR A 1 86 ? -14.942 -3.833 9.993 1.00 95.88 86 THR A C 1
ATOM 685 O O . THR A 1 86 ? -15.623 -2.856 10.317 1.00 95.88 86 THR A O 1
ATOM 688 N N . ILE A 1 87 ? -13.928 -3.752 9.131 1.00 94.38 87 ILE A N 1
ATOM 689 C CA . ILE A 1 87 ? -13.586 -2.530 8.408 1.00 94.38 87 ILE A CA 1
ATOM 690 C C . ILE A 1 87 ? -14.191 -2.546 7.000 1.00 94.38 87 ILE A C 1
ATOM 692 O O . ILE A 1 87 ? -13.970 -3.464 6.212 1.00 94.38 87 ILE A O 1
ATOM 696 N N . GLY A 1 88 ? -14.974 -1.520 6.681 1.00 93.81 88 GLY A N 1
ATOM 697 C CA . GLY A 1 88 ? -15.358 -1.203 5.314 1.00 93.81 88 GLY A CA 1
ATOM 698 C C . GLY A 1 88 ? -14.230 -0.431 4.644 1.00 93.81 88 GLY A C 1
ATOM 699 O O . GLY A 1 88 ? -13.772 0.575 5.187 1.00 93.81 88 GLY A O 1
ATOM 700 N N . VAL A 1 89 ? -13.797 -0.887 3.471 1.00 92.62 89 VAL A N 1
ATOM 701 C CA . VAL A 1 89 ? -12.806 -0.195 2.641 1.00 92.62 89 VAL A CA 1
ATOM 702 C C . VAL A 1 89 ? -13.347 0.039 1.237 1.00 92.62 89 VAL A C 1
ATOM 704 O O . VAL A 1 89 ? -14.149 -0.743 0.727 1.00 92.62 89 VAL A O 1
ATOM 707 N N . LYS A 1 90 ? -12.868 1.101 0.596 1.00 91.31 90 LYS A N 1
ATOM 708 C CA . LYS A 1 90 ? -13.119 1.426 -0.813 1.00 91.31 90 LYS A CA 1
ATOM 709 C C . LYS A 1 90 ? -11.802 1.587 -1.561 1.00 91.31 90 LYS A C 1
ATOM 711 O O . LYS A 1 90 ? -10.768 1.790 -0.931 1.00 91.31 90 LYS A O 1
ATOM 716 N N . ALA A 1 91 ? -11.837 1.478 -2.886 1.00 88.62 91 ALA A N 1
ATOM 717 C CA . ALA A 1 91 ? -10.650 1.683 -3.710 1.00 88.62 91 ALA A CA 1
ATOM 718 C C . ALA A 1 91 ? -10.100 3.110 -3.537 1.00 88.62 91 ALA A C 1
ATOM 720 O O . ALA A 1 91 ? -10.868 4.076 -3.549 1.00 88.62 91 ALA A O 1
ATOM 721 N N . ASP A 1 92 ? -8.782 3.221 -3.379 1.00 87.62 92 ASP A N 1
ATOM 722 C CA . ASP A 1 92 ? -8.048 4.480 -3.481 1.00 87.62 92 ASP A CA 1
ATOM 723 C C . ASP A 1 92 ? -7.476 4.609 -4.895 1.00 87.62 92 ASP A C 1
ATOM 725 O O . ASP A 1 92 ? -6.632 3.813 -5.305 1.00 87.62 92 ASP A O 1
ATOM 729 N N . ASN A 1 93 ? -7.946 5.599 -5.652 1.00 80.75 93 ASN A N 1
ATOM 730 C CA . ASN A 1 93 ? -7.466 5.844 -7.014 1.00 80.75 93 ASN A CA 1
ATOM 731 C C . ASN A 1 93 ? -6.281 6.826 -7.053 1.00 80.75 93 ASN A C 1
ATOM 733 O O . ASN A 1 93 ? -5.750 7.085 -8.130 1.00 80.75 93 ASN A O 1
ATOM 737 N N . ASN A 1 94 ? -5.871 7.382 -5.907 1.00 82.06 94 ASN A N 1
ATOM 738 C CA . ASN A 1 94 ? -4.798 8.375 -5.805 1.00 82.06 94 ASN A CA 1
ATOM 739 C C . ASN A 1 94 ? -3.477 7.753 -5.332 1.00 82.06 94 ASN A C 1
ATOM 741 O O . ASN A 1 94 ? -2.729 8.371 -4.574 1.00 82.06 94 ASN A O 1
ATOM 745 N N . ILE A 1 95 ? -3.183 6.530 -5.768 1.00 83.25 95 ILE A N 1
ATOM 746 C CA . ILE A 1 95 ? -1.945 5.838 -5.411 1.00 83.25 95 ILE A CA 1
ATOM 747 C C . ILE A 1 95 ? -0.885 5.992 -6.497 1.00 83.25 95 ILE A C 1
ATOM 749 O O . ILE A 1 95 ? -1.189 6.155 -7.681 1.00 83.25 95 ILE A O 1
ATOM 753 N N . ALA A 1 96 ? 0.384 5.925 -6.093 1.00 85.38 96 ALA A N 1
ATOM 754 C CA . ALA A 1 96 ? 1.485 5.919 -7.042 1.00 85.38 96 ALA A CA 1
ATOM 755 C C . ALA A 1 96 ? 1.366 4.692 -7.968 1.00 85.38 96 ALA A C 1
ATOM 757 O O . ALA A 1 96 ? 1.177 3.583 -7.467 1.00 85.38 96 ALA A O 1
ATOM 758 N N . PRO A 1 97 ? 1.538 4.837 -9.295 1.00 83.44 97 PRO A N 1
ATOM 759 C CA . PRO A 1 97 ? 1.481 3.699 -10.214 1.00 83.44 97 PRO A CA 1
ATOM 760 C C . PRO A 1 97 ? 2.486 2.591 -9.864 1.00 83.44 97 PRO A C 1
ATOM 762 O O . PRO A 1 97 ? 2.251 1.419 -10.126 1.00 83.44 97 PRO A O 1
ATOM 765 N N . THR A 1 98 ? 3.604 2.929 -9.230 1.00 89.38 98 THR A N 1
ATOM 766 C CA . THR A 1 98 ? 4.605 1.948 -8.795 1.00 89.38 98 THR A CA 1
ATOM 767 C C . THR A 1 98 ? 4.121 1.038 -7.661 1.00 89.38 98 THR A C 1
ATOM 769 O O . THR A 1 98 ? 4.732 -0.003 -7.449 1.00 89.38 98 THR A O 1
ATOM 772 N N . TYR A 1 99 ? 3.019 1.367 -6.970 1.00 88.44 99 TYR A N 1
ATOM 773 C CA . TYR A 1 99 ? 2.467 0.541 -5.891 1.00 88.44 99 TYR A CA 1
ATOM 774 C C . TYR A 1 99 ? 2.123 -0.875 -6.361 1.00 88.44 99 TYR A C 1
ATOM 776 O O . TYR A 1 99 ? 2.554 -1.843 -5.746 1.00 88.44 99 TYR A O 1
ATOM 784 N N . TYR A 1 100 ? 1.417 -0.996 -7.489 1.00 89.50 100 TYR A N 1
ATOM 785 C CA . TYR A 1 100 ? 1.018 -2.292 -8.048 1.00 89.50 100 TYR A CA 1
ATOM 786 C C . TYR A 1 100 ? 2.194 -3.149 -8.511 1.00 89.50 100 TYR A C 1
ATOM 788 O O . TYR A 1 100 ? 2.020 -4.339 -8.716 1.00 89.50 100 TYR A O 1
ATOM 796 N N . CYS A 1 101 ? 3.374 -2.553 -8.691 1.00 92.12 101 CYS A N 1
ATOM 797 C CA . CYS A 1 101 ? 4.586 -3.288 -9.026 1.00 92.12 101 CYS A CA 1
ATOM 798 C C . CYS A 1 101 ? 5.307 -3.825 -7.777 1.00 92.12 101 CYS A C 1
ATOM 800 O O . CYS A 1 101 ? 6.245 -4.600 -7.911 1.00 92.12 101 CYS A O 1
ATOM 802 N N . ASN A 1 102 ? 4.912 -3.395 -6.576 1.00 88.88 102 ASN A N 1
ATOM 803 C CA . ASN A 1 102 ? 5.585 -3.711 -5.314 1.00 88.88 102 ASN A CA 1
ATOM 804 C C . ASN A 1 102 ? 4.627 -4.358 -4.291 1.00 88.88 102 ASN A C 1
ATOM 806 O O . ASN A 1 102 ? 4.970 -4.489 -3.117 1.00 88.88 102 ASN A O 1
ATOM 810 N N . ASP A 1 103 ? 3.410 -4.731 -4.701 1.00 87.00 103 ASP A N 1
ATOM 811 C CA . ASP A 1 103 ? 2.368 -5.273 -3.818 1.00 87.00 103 ASP A CA 1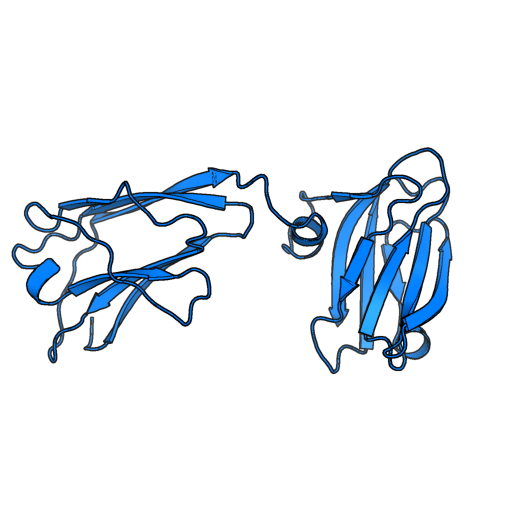
ATOM 812 C C . ASP A 1 103 ? 2.430 -6.806 -3.653 1.00 87.00 103 ASP A C 1
ATOM 814 O O . ASP A 1 103 ? 1.605 -7.385 -2.941 1.00 87.00 103 ASP A O 1
ATOM 818 N N . ASN A 1 104 ? 3.426 -7.457 -4.272 1.00 86.31 104 ASN A N 1
ATOM 819 C CA . ASN A 1 104 ? 3.619 -8.912 -4.330 1.00 86.31 104 ASN A CA 1
ATOM 820 C C . ASN A 1 104 ? 2.408 -9.671 -4.911 1.00 86.31 104 ASN A C 1
ATOM 822 O O . ASN A 1 104 ? 2.133 -10.816 -4.534 1.00 86.31 104 ASN A O 1
ATOM 826 N N . ASN A 1 105 ? 1.648 -9.046 -5.815 1.00 88.56 105 ASN A N 1
ATOM 827 C CA . ASN A 1 105 ? 0.504 -9.658 -6.474 1.00 88.56 105 ASN A CA 1
ATOM 828 C C . ASN A 1 105 ? 0.648 -9.617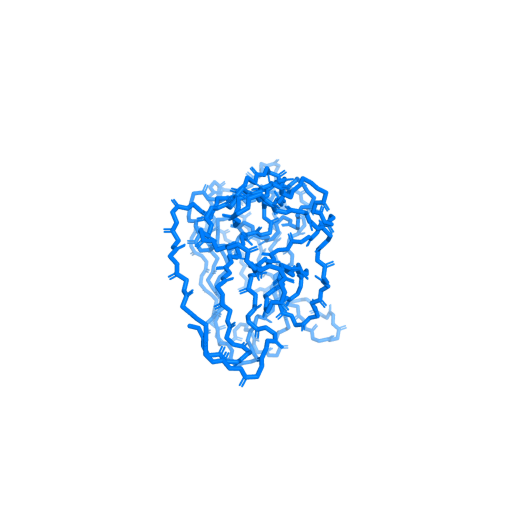 -7.999 1.00 88.56 105 ASN A C 1
ATOM 830 O O . ASN A 1 105 ? 0.314 -8.639 -8.653 1.00 88.56 105 ASN A O 1
ATOM 834 N N . LEU A 1 106 ? 0.981 -10.764 -8.592 1.00 90.06 106 LEU A N 1
ATOM 835 C CA . LEU A 1 106 ? 1.148 -10.934 -10.044 1.00 90.06 106 LEU A CA 1
ATOM 836 C C . LEU A 1 106 ? -0.114 -10.672 -10.893 1.00 90.06 106 LEU A C 1
ATOM 838 O O . LEU A 1 106 ? -0.064 -10.756 -12.118 1.00 90.06 106 LEU A O 1
ATOM 842 N N . LYS A 1 107 ? -1.279 -10.450 -10.270 1.00 91.19 107 LYS A N 1
ATOM 843 C CA . LYS A 1 107 ? -2.502 -10.036 -10.979 1.00 91.19 107 LYS A CA 1
ATOM 844 C C . LYS A 1 107 ? -2.603 -8.517 -11.113 1.00 91.19 107 LYS A C 1
ATOM 846 O O . LYS A 1 107 ? -3.344 -8.046 -11.978 1.00 91.19 107 LYS A O 1
ATOM 851 N N . SER A 1 108 ? -1.921 -7.783 -10.240 1.00 90.94 108 SER A N 1
ATOM 852 C CA . SER A 1 108 ? -1.768 -6.337 -10.304 1.00 90.94 108 SER A CA 1
ATOM 853 C C . SER A 1 108 ? -0.798 -5.979 -11.416 1.00 90.94 108 SER A C 1
ATOM 855 O O . SER A 1 108 ? 0.176 -6.685 -11.654 1.00 90.94 108 SER A O 1
ATOM 857 N N . PHE A 1 109 ? -1.049 -4.867 -12.097 1.00 94.31 109 PHE A N 1
ATOM 858 C CA . PHE A 1 109 ? -0.050 -4.284 -12.976 1.00 94.31 109 PHE A CA 1
ATOM 859 C C . PHE A 1 109 ? -0.280 -2.793 -13.142 1.00 94.31 109 PHE A C 1
ATOM 861 O O . PHE A 1 109 ? -1.410 -2.303 -13.078 1.00 94.31 109 PHE A O 1
ATOM 868 N N . THR A 1 110 ? 0.799 -2.100 -13.478 1.00 94.62 110 THR A N 1
ATOM 869 C CA . THR A 1 110 ? 0.741 -0.746 -14.014 1.00 94.62 110 THR A CA 1
ATOM 870 C C . THR A 1 110 ? 1.026 -0.754 -15.502 1.00 94.62 110 THR A C 1
ATOM 872 O O . THR A 1 110 ? 1.933 -1.429 -15.988 1.00 94.62 110 THR A O 1
ATOM 875 N N . MET A 1 111 ? 0.241 0.029 -16.240 1.00 94.69 111 MET A N 1
ATOM 876 C CA . MET A 1 111 ? 0.493 0.289 -17.651 1.00 94.69 111 MET A CA 1
ATOM 877 C C . MET A 1 111 ? 1.641 1.290 -17.779 1.00 94.69 111 MET A C 1
ATOM 879 O O . MET A 1 111 ? 1.482 2.470 -17.463 1.00 94.69 111 MET A O 1
ATOM 883 N N . LEU A 1 112 ? 2.788 0.830 -18.271 1.00 95.44 112 LEU A N 1
ATOM 884 C CA . LEU A 1 112 ? 3.872 1.710 -18.678 1.00 95.44 112 LEU A CA 1
ATOM 885 C C . LEU A 1 112 ? 3.553 2.248 -20.072 1.00 95.44 112 LEU A C 1
ATOM 887 O O . LEU A 1 112 ? 3.507 1.495 -21.045 1.00 95.44 112 LEU A O 1
ATOM 891 N N . ALA A 1 113 ? 3.307 3.552 -20.157 1.00 93.88 113 ALA A N 1
ATOM 892 C CA . ALA A 1 113 ? 3.013 4.218 -21.415 1.00 93.88 113 ALA A CA 1
ATOM 893 C C . ALA A 1 113 ? 4.302 4.629 -22.157 1.00 93.88 113 ALA A C 1
ATOM 895 O O . ALA A 1 113 ? 5.311 4.940 -21.513 1.00 93.88 113 ALA A O 1
ATOM 896 N N . PRO A 1 114 ? 4.258 4.710 -23.500 1.00 92.81 114 PRO A N 1
ATOM 897 C CA . PRO A 1 114 ? 5.348 5.241 -24.315 1.00 92.81 114 PRO A CA 1
ATOM 898 C C . PRO A 1 114 ? 5.864 6.579 -23.788 1.00 92.81 114 PRO A C 1
ATOM 900 O O . PRO A 1 114 ? 5.072 7.481 -23.500 1.00 92.81 114 PRO A O 1
ATOM 903 N N . TYR A 1 115 ? 7.188 6.712 -23.669 1.00 90.06 115 TYR A N 1
ATOM 904 C CA . TYR A 1 115 ? 7.864 7.945 -23.240 1.00 90.06 115 TYR A CA 1
ATOM 905 C C . TYR A 1 115 ? 7.472 8.461 -21.839 1.00 90.06 115 TYR A C 1
ATOM 907 O O . TYR A 1 115 ? 7.775 9.605 -21.497 1.00 90.06 115 TYR A O 1
ATOM 915 N N . LYS A 1 116 ? 6.820 7.635 -21.009 1.00 93.94 116 LYS A N 1
ATOM 916 C CA . LYS A 1 116 ? 6.484 7.941 -19.611 1.00 93.94 116 LYS A CA 1
ATOM 917 C C . LYS A 1 116 ? 7.189 6.949 -18.685 1.00 93.94 116 LYS A C 1
ATOM 919 O O . LYS A 1 116 ? 6.563 5.978 -18.266 1.00 93.94 116 LYS A O 1
ATOM 924 N N . PRO A 1 117 ? 8.488 7.147 -18.407 1.00 94.94 117 PRO A N 1
ATOM 925 C CA . PRO A 1 117 ? 9.256 6.193 -17.621 1.00 94.94 117 PRO A CA 1
ATOM 926 C C . PRO A 1 117 ? 8.707 6.047 -16.199 1.00 94.94 117 PRO A C 1
ATOM 928 O O . PRO A 1 117 ? 8.206 7.010 -15.615 1.00 94.94 117 PRO A O 1
ATOM 931 N N . LEU A 1 118 ? 8.864 4.852 -15.632 1.00 96.19 118 LEU A N 1
ATOM 932 C CA . LEU A 1 118 ? 8.645 4.591 -14.211 1.00 96.19 118 LEU A CA 1
ATOM 933 C C . LEU A 1 118 ? 9.995 4.419 -13.520 1.00 96.19 118 LEU A C 1
ATOM 935 O O . LEU A 1 118 ? 10.848 3.669 -13.997 1.00 96.19 118 LEU A O 1
ATOM 939 N N . THR A 1 119 ? 10.170 5.104 -12.394 1.00 96.69 119 THR A N 1
ATOM 940 C CA . THR A 1 119 ? 11.358 4.989 -11.545 1.00 96.69 119 THR A CA 1
ATOM 941 C C . THR A 1 119 ? 11.007 4.187 -10.302 1.00 96.69 119 THR A C 1
ATOM 943 O O . THR A 1 119 ? 10.014 4.477 -9.636 1.00 96.69 119 THR A O 1
ATOM 946 N N . PHE A 1 120 ? 11.832 3.195 -9.996 1.00 95.31 120 PHE A N 1
ATOM 947 C CA . PHE A 1 120 ? 11.703 2.324 -8.838 1.00 95.31 120 PHE A CA 1
ATOM 948 C C . PHE A 1 120 ? 12.934 2.510 -7.962 1.00 95.31 120 PHE A C 1
ATOM 950 O O . PHE A 1 120 ? 14.034 2.097 -8.337 1.00 95.31 120 PHE A O 1
ATOM 957 N N . ASP A 1 121 ? 12.749 3.163 -6.818 1.00 94.19 121 ASP A N 1
ATOM 958 C CA . ASP A 1 121 ? 13.817 3.363 -5.846 1.00 94.19 121 ASP A CA 1
ATOM 959 C C . ASP A 1 121 ? 14.258 2.031 -5.244 1.00 94.19 121 ASP A C 1
ATOM 961 O O . ASP A 1 121 ? 13.468 1.094 -5.093 1.00 94.19 121 ASP A O 1
ATOM 965 N N . LYS A 1 122 ? 15.541 1.955 -4.900 1.00 92.75 122 LYS A N 1
ATOM 966 C CA . LYS A 1 122 ? 16.115 0.817 -4.197 1.00 92.75 122 LYS A CA 1
ATOM 967 C C . LYS A 1 122 ? 15.521 0.741 -2.791 1.00 92.75 122 LYS A C 1
ATOM 969 O O . LYS A 1 122 ? 15.668 1.676 -2.006 1.00 92.75 122 LYS A O 1
ATOM 974 N N . THR A 1 123 ? 14.845 -0.363 -2.478 1.00 84.25 123 THR A N 1
ATOM 975 C CA . THR A 1 123 ? 14.112 -0.522 -1.209 1.00 84.25 123 THR A CA 1
ATOM 976 C C . THR A 1 123 ? 15.019 -0.879 -0.033 1.00 84.25 123 THR A C 1
ATOM 978 O O . THR A 1 123 ? 14.711 -0.520 1.100 1.00 84.25 123 THR A O 1
ATOM 981 N N . GLU A 1 124 ? 16.154 -1.533 -0.295 1.00 84.94 124 GLU A N 1
ATOM 982 C CA . GLU A 1 124 ? 17.130 -1.956 0.715 1.00 84.94 124 GLU A CA 1
ATOM 983 C C . GLU A 1 124 ? 18.543 -1.527 0.311 1.00 84.94 124 GLU A C 1
ATOM 985 O O . GLU A 1 124 ? 18.940 -1.653 -0.848 1.00 84.94 124 GLU A O 1
ATOM 990 N N . ALA A 1 125 ? 19.330 -1.007 1.257 1.00 82.25 125 ALA A N 1
ATOM 991 C CA . ALA A 1 125 ? 20.653 -0.455 0.954 1.00 82.25 125 ALA A CA 1
ATOM 992 C C . ALA A 1 125 ? 21.613 -1.508 0.365 1.00 82.25 125 ALA A C 1
ATOM 994 O O . ALA A 1 125 ? 22.413 -1.194 -0.522 1.00 82.25 125 ALA A O 1
ATOM 995 N N . ASP A 1 126 ? 21.502 -2.755 0.818 1.00 85.94 126 ASP A N 1
ATOM 996 C CA . ASP A 1 126 ? 22.359 -3.885 0.470 1.00 85.94 126 ASP A CA 1
ATOM 997 C C . ASP A 1 126 ? 21.824 -4.776 -0.656 1.00 85.94 126 ASP A C 1
ATOM 999 O O . ASP A 1 126 ? 22.560 -5.671 -1.074 1.00 85.94 126 ASP A O 1
ATOM 1003 N N . ALA A 1 127 ? 20.635 -4.499 -1.214 1.00 89.31 127 ALA A N 1
ATOM 1004 C CA . ALA A 1 127 ? 20.122 -5.255 -2.358 1.00 89.31 127 ALA A CA 1
ATOM 1005 C C . ALA A 1 127 ? 21.130 -5.244 -3.522 1.00 89.31 127 ALA A C 1
ATOM 1007 O O . ALA A 1 127 ? 21.662 -4.199 -3.912 1.00 89.31 127 ALA A O 1
ATOM 1008 N N . LYS A 1 128 ? 21.415 -6.418 -4.074 1.00 90.62 128 LYS A N 1
ATOM 1009 C CA . LYS A 1 128 ? 22.447 -6.654 -5.096 1.00 90.62 128 LYS A CA 1
ATOM 1010 C C . LYS A 1 128 ? 21.868 -6.921 -6.473 1.00 90.62 128 LYS A C 1
ATOM 1012 O O . LYS A 1 128 ? 22.601 -7.107 -7.434 1.00 90.62 128 LYS A O 1
ATOM 1017 N N . SER A 1 129 ? 20.561 -7.008 -6.590 1.00 93.94 129 SER A N 1
ATOM 1018 C CA . SER A 1 129 ? 19.876 -7.374 -7.811 1.00 93.94 129 SER A CA 1
ATOM 1019 C C . SER A 1 129 ? 18.491 -6.759 -7.843 1.00 93.94 129 SER A C 1
ATOM 1021 O O . SER A 1 129 ? 17.916 -6.413 -6.810 1.00 93.94 129 SER A O 1
ATOM 1023 N N . VAL A 1 130 ? 17.952 -6.635 -9.049 1.00 96.00 130 VAL A N 1
ATOM 1024 C CA . VAL A 1 130 ? 16.544 -6.315 -9.243 1.00 96.00 130 VAL A CA 1
ATOM 1025 C C . VAL A 1 130 ? 15.969 -7.207 -10.332 1.00 96.00 130 VAL A C 1
ATOM 1027 O O . VAL A 1 130 ? 16.600 -7.431 -11.369 1.00 96.00 130 VAL A O 1
ATOM 1030 N N . ALA A 1 131 ? 14.780 -7.737 -10.079 1.00 96.19 131 ALA A N 1
ATOM 1031 C CA . ALA A 1 131 ? 13.993 -8.481 -11.046 1.00 96.19 131 ALA A CA 1
ATOM 1032 C C . ALA A 1 131 ? 12.766 -7.655 -11.430 1.00 96.19 131 ALA A C 1
ATOM 1034 O O . ALA A 1 131 ? 12.078 -7.133 -10.557 1.00 96.19 131 ALA A O 1
ATOM 1035 N N . LEU A 1 132 ? 12.501 -7.538 -12.730 1.00 97.25 132 LEU A N 1
ATOM 1036 C CA . LEU A 1 132 ? 11.313 -6.889 -13.265 1.00 97.25 132 LEU A CA 1
ATOM 1037 C C . LEU A 1 132 ? 10.505 -7.917 -14.051 1.00 97.25 132 LEU A C 1
ATOM 1039 O O . LEU A 1 132 ? 11.024 -8.546 -14.978 1.00 97.25 132 LEU A O 1
ATOM 1043 N N . LEU A 1 133 ? 9.229 -8.054 -13.704 1.00 97.50 133 LEU A N 1
ATOM 1044 C CA . LEU A 1 133 ? 8.270 -8.842 -14.464 1.00 97.50 133 LEU A CA 1
ATOM 1045 C C . LEU A 1 133 ? 7.378 -7.907 -15.275 1.00 97.50 133 LEU A C 1
ATOM 1047 O O . LEU A 1 133 ? 6.612 -7.109 -14.731 1.00 97.50 133 LEU A O 1
ATOM 1051 N N . VAL A 1 134 ? 7.455 -8.039 -16.593 1.00 96.50 134 VAL A N 1
ATOM 1052 C CA . VAL A 1 134 ? 6.646 -7.288 -17.550 1.00 96.50 134 VAL A CA 1
ATOM 1053 C C . VAL A 1 134 ? 5.867 -8.239 -18.455 1.00 96.50 134 VAL A C 1
ATOM 1055 O O . VAL A 1 134 ? 6.239 -9.395 -18.632 1.00 96.50 134 VAL A O 1
ATOM 1058 N N . SER A 1 135 ? 4.768 -7.764 -19.037 1.00 95.56 135 SER A N 1
ATOM 1059 C CA . SER A 1 135 ? 4.084 -8.471 -20.122 1.00 95.56 135 SER A CA 1
ATOM 1060 C C . SER A 1 135 ? 3.863 -7.561 -21.321 1.00 95.56 135 SER A C 1
ATOM 1062 O O . SER A 1 135 ? 3.850 -6.337 -21.198 1.00 95.56 135 SER A O 1
ATOM 1064 N N . ASP A 1 136 ? 3.638 -8.172 -22.483 1.00 94.12 136 ASP A N 1
ATOM 1065 C CA . ASP A 1 136 ? 3.387 -7.479 -23.751 1.00 94.12 136 ASP A CA 1
ATOM 1066 C C . ASP A 1 136 ? 4.608 -6.700 -24.297 1.00 94.12 136 ASP A C 1
ATOM 1068 O O . ASP A 1 136 ? 4.479 -5.927 -25.247 1.00 94.12 136 ASP A O 1
ATOM 1072 N N . ASN A 1 137 ? 5.820 -6.977 -23.789 1.00 91.38 137 ASN A N 1
ATOM 1073 C CA . ASN A 1 137 ? 7.080 -6.342 -24.209 1.00 91.38 137 ASN A CA 1
ATOM 1074 C C . ASN A 1 137 ? 7.580 -6.798 -25.604 1.00 91.38 137 ASN A C 1
ATOM 1076 O O . ASN A 1 137 ? 8.641 -7.397 -25.753 1.00 91.38 137 ASN A O 1
ATOM 1080 N N . LYS A 1 138 ? 6.795 -6.561 -26.660 1.00 87.62 138 LYS A N 1
ATOM 1081 C CA . LYS A 1 138 ? 7.093 -7.034 -28.031 1.00 87.62 138 LYS A CA 1
ATOM 1082 C C . LYS A 1 138 ? 8.119 -6.170 -28.765 1.00 87.62 138 LYS A C 1
ATOM 1084 O O . LYS A 1 138 ? 8.873 -6.663 -29.611 1.00 87.62 138 LYS A O 1
ATOM 1089 N N . ALA A 1 139 ? 8.104 -4.871 -28.490 1.00 86.69 139 ALA A N 1
ATOM 1090 C CA . ALA A 1 139 ? 8.948 -3.894 -29.168 1.00 86.69 139 ALA A CA 1
ATOM 1091 C C . ALA A 1 139 ? 10.254 -3.605 -28.415 1.00 86.69 139 ALA A C 1
ATOM 1093 O O . ALA A 1 139 ? 11.211 -3.169 -29.046 1.00 86.69 139 ALA A O 1
ATOM 1094 N N . GLY A 1 140 ? 10.324 -3.966 -27.133 1.00 91.94 140 GLY A N 1
ATOM 1095 C CA . GLY A 1 140 ? 11.502 -3.823 -26.292 1.00 91.94 140 GLY A CA 1
ATOM 1096 C C . GLY A 1 140 ? 11.317 -2.753 -25.222 1.00 91.94 140 GLY A C 1
ATOM 1097 O O . GLY A 1 140 ? 10.577 -1.787 -25.410 1.00 91.94 140 GLY A O 1
ATOM 1098 N N . ALA A 1 141 ? 12.011 -2.951 -24.109 1.00 95.50 141 ALA A N 1
ATOM 1099 C CA . ALA A 1 141 ? 12.093 -2.029 -22.995 1.00 95.50 141 ALA A CA 1
ATOM 1100 C C . ALA A 1 141 ? 13.559 -1.744 -22.682 1.00 95.50 141 ALA A C 1
ATOM 1102 O O . ALA A 1 141 ? 14.430 -2.599 -22.871 1.00 95.50 141 ALA A O 1
ATOM 1103 N N . THR A 1 142 ? 13.805 -0.548 -22.165 1.00 97.00 142 THR A N 1
ATOM 1104 C CA . THR A 1 142 ? 15.117 -0.114 -21.701 1.00 97.00 142 THR A CA 1
ATOM 1105 C C . THR A 1 142 ? 15.050 0.062 -20.191 1.00 97.00 142 THR A C 1
ATOM 1107 O O . THR A 1 142 ? 14.134 0.703 -19.671 1.00 97.00 142 THR A O 1
ATOM 1110 N N . VAL A 1 143 ? 16.022 -0.503 -19.474 1.00 97.69 143 VAL A N 1
ATOM 1111 C CA . VAL A 1 143 ? 16.208 -0.243 -18.041 1.00 97.69 143 VAL A CA 1
ATOM 1112 C C . VAL A 1 143 ? 17.494 0.539 -17.852 1.00 97.69 143 VAL A C 1
ATOM 1114 O O . VAL A 1 143 ? 18.549 0.166 -18.374 1.00 97.69 143 VAL A O 1
ATOM 1117 N N . LYS A 1 144 ? 17.406 1.626 -17.088 1.00 97.81 144 LYS A N 1
ATOM 1118 C CA . LYS A 1 144 ? 18.536 2.470 -16.706 1.00 97.81 144 LYS A CA 1
ATOM 1119 C C . LYS A 1 144 ? 18.788 2.375 -15.206 1.00 97.81 144 LYS A C 1
ATOM 1121 O O . LYS A 1 144 ? 17.847 2.485 -14.427 1.00 97.81 144 LYS A O 1
ATOM 1126 N N . ALA A 1 145 ? 20.043 2.222 -14.796 1.00 97.06 145 ALA A N 1
ATOM 1127 C CA . ALA A 1 145 ? 20.458 2.532 -13.431 1.00 97.06 145 ALA A CA 1
ATOM 1128 C C . ALA A 1 145 ? 20.433 4.051 -13.250 1.00 97.06 145 ALA A C 1
ATOM 1130 O O . ALA A 1 145 ? 20.949 4.765 -14.109 1.00 97.06 145 ALA A O 1
ATOM 1131 N N . VAL A 1 146 ? 19.874 4.527 -12.139 1.00 97.50 146 VAL A N 1
ATOM 1132 C CA . VAL A 1 146 ? 19.924 5.937 -11.738 1.00 97.50 146 VAL A CA 1
ATOM 1133 C C . VAL A 1 146 ? 20.923 6.073 -10.593 1.00 97.50 146 VAL A C 1
ATOM 1135 O O . VAL A 1 146 ? 20.745 5.467 -9.534 1.00 97.50 146 VAL A O 1
ATOM 1138 N N . MET A 1 147 ? 21.970 6.862 -10.804 1.00 95.25 147 MET A N 1
ATOM 1139 C CA . MET A 1 147 ? 23.052 7.085 -9.845 1.00 95.25 147 MET A CA 1
ATOM 1140 C C . MET A 1 147 ? 22.704 8.197 -8.837 1.00 95.25 147 MET A C 1
ATOM 1142 O O . MET A 1 147 ? 21.744 8.952 -9.041 1.00 95.25 147 MET A O 1
ATOM 1146 N N . PRO A 1 148 ? 23.438 8.326 -7.712 1.00 94.69 148 PRO A N 1
ATOM 1147 C CA . PRO A 1 148 ? 23.140 9.318 -6.682 1.00 94.69 148 PRO A CA 1
ATOM 1148 C C . PRO A 1 148 ? 23.155 10.759 -7.200 1.00 94.69 148 PRO A C 1
ATOM 1150 O O . PRO A 1 148 ? 22.262 11.529 -6.843 1.00 94.69 148 PRO A O 1
ATOM 1153 N N . ASP A 1 149 ? 24.092 11.072 -8.095 1.00 95.38 149 ASP A N 1
ATOM 1154 C CA . ASP A 1 149 ? 24.260 12.362 -8.777 1.00 95.38 149 ASP A CA 1
ATOM 1155 C C . ASP A 1 149 ? 23.231 12.629 -9.893 1.00 95.38 149 ASP A C 1
ATOM 1157 O O . ASP A 1 149 ? 23.163 13.740 -10.415 1.00 95.38 149 ASP A O 1
ATOM 1161 N N . GLY A 1 150 ? 22.391 11.641 -10.217 1.00 94.62 150 GLY A N 1
ATOM 1162 C CA . GLY A 1 150 ? 21.389 11.722 -11.275 1.00 94.62 150 GLY A CA 1
ATOM 1163 C C . GLY A 1 150 ? 21.873 11.236 -12.641 1.00 94.62 150 GLY A C 1
ATOM 1164 O O . GLY A 1 150 ? 21.084 11.283 -13.582 1.00 94.62 150 GLY A O 1
ATOM 1165 N N . GLU A 1 151 ? 23.113 10.749 -12.766 1.00 96.44 151 GLU A N 1
ATOM 1166 C CA . GLU A 1 151 ? 23.562 10.079 -13.987 1.00 96.44 151 GLU A CA 1
ATOM 1167 C C . GLU A 1 151 ? 22.705 8.833 -14.254 1.00 96.44 151 GLU A C 1
ATOM 1169 O O . GLU A 1 151 ? 22.366 8.070 -13.344 1.00 96.44 151 GLU A O 1
ATOM 1174 N N . GLU A 1 152 ? 22.356 8.615 -15.521 1.00 97.19 152 GLU A N 1
ATOM 1175 C CA . GLU A 1 152 ? 21.595 7.451 -15.949 1.00 97.19 152 GLU A CA 1
ATOM 1176 C C . GLU A 1 152 ? 22.403 6.587 -16.904 1.00 97.19 152 GLU A C 1
ATOM 1178 O O . GLU A 1 152 ? 22.857 7.045 -17.953 1.00 97.19 152 GLU A O 1
ATOM 1183 N N . ARG A 1 153 ? 22.510 5.299 -16.580 1.00 95.69 153 ARG A N 1
ATOM 1184 C CA . ARG A 1 153 ? 23.227 4.321 -17.399 1.00 95.69 153 ARG A CA 1
ATOM 1185 C C . ARG A 1 153 ? 22.276 3.249 -17.889 1.00 95.69 153 ARG A C 1
ATOM 1187 O O . ARG A 1 153 ? 21.652 2.585 -17.068 1.00 95.69 153 ARG A O 1
ATOM 1194 N N . ILE A 1 154 ? 22.204 3.025 -19.200 1.00 96.88 154 ILE A N 1
ATOM 1195 C CA . ILE A 1 154 ? 21.468 1.880 -19.756 1.00 96.88 154 ILE A CA 1
ATOM 1196 C C . ILE A 1 154 ? 22.148 0.590 -19.292 1.00 96.88 154 ILE A C 1
ATOM 1198 O O . ILE A 1 154 ? 23.344 0.398 -19.499 1.00 96.88 154 ILE A O 1
ATOM 1202 N N . ILE A 1 155 ? 21.378 -0.274 -18.640 1.00 96.75 155 ILE A N 1
ATOM 1203 C CA . ILE A 1 155 ? 21.838 -1.553 -18.080 1.00 96.75 155 ILE A CA 1
ATOM 1204 C C . ILE A 1 155 ? 21.094 -2.749 -18.668 1.00 96.75 155 ILE A C 1
ATOM 1206 O O . ILE A 1 155 ? 21.511 -3.885 -18.467 1.00 96.75 155 ILE A O 1
ATOM 1210 N N . TYR A 1 156 ? 20.018 -2.493 -19.410 1.00 97.19 156 TYR A N 1
ATOM 1211 C CA . TYR A 1 156 ? 19.296 -3.488 -20.184 1.00 97.19 156 TYR A CA 1
ATOM 1212 C C . TYR A 1 156 ? 18.574 -2.826 -21.351 1.00 97.19 156 TYR A C 1
ATOM 1214 O O . TYR A 1 156 ? 17.993 -1.751 -21.196 1.00 97.19 156 TYR A O 1
ATOM 1222 N N . GLU A 1 157 ? 18.572 -3.509 -22.490 1.00 96.25 157 GLU A N 1
ATOM 1223 C CA . GLU A 1 157 ? 17.729 -3.203 -23.637 1.00 96.25 157 GLU A CA 1
ATOM 1224 C C . GLU A 1 157 ? 17.319 -4.525 -24.290 1.00 96.25 157 GLU A C 1
ATOM 1226 O O . GLU A 1 157 ? 18.173 -5.319 -24.688 1.00 96.25 157 GLU A O 1
ATOM 1231 N N . GLY A 1 158 ? 16.018 -4.800 -24.361 1.00 95.69 158 GLY A N 1
ATOM 1232 C CA . GLY A 1 158 ? 15.550 -6.091 -24.853 1.00 95.69 158 GLY A CA 1
ATOM 1233 C C . GLY A 1 158 ? 14.054 -6.327 -24.696 1.00 95.69 158 GLY A C 1
ATOM 1234 O O . GLY A 1 158 ? 13.300 -5.465 -24.245 1.00 95.69 158 GLY A O 1
ATOM 1235 N N . LYS A 1 159 ? 13.615 -7.513 -25.123 1.00 95.69 159 LYS A N 1
ATOM 1236 C CA . LYS A 1 159 ? 12.199 -7.912 -25.247 1.00 95.69 159 LYS A CA 1
ATOM 1237 C C . LYS A 1 159 ? 11.782 -8.979 -24.235 1.00 95.69 159 LYS A C 1
ATOM 1239 O O . LYS A 1 159 ? 10.722 -9.595 -24.380 1.00 95.69 159 LYS A O 1
ATOM 1244 N N . ASP A 1 160 ? 12.628 -9.236 -23.244 1.00 96.69 160 ASP A N 1
ATOM 1245 C CA . ASP A 1 160 ? 12.333 -10.237 -22.231 1.00 96.69 160 ASP A CA 1
ATOM 1246 C C . ASP A 1 160 ? 11.127 -9.789 -21.408 1.00 96.69 160 ASP A C 1
ATOM 1248 O O . ASP A 1 160 ? 10.896 -8.599 -21.175 1.00 96.69 160 ASP A O 1
ATOM 1252 N N . GLN A 1 161 ? 10.331 -10.774 -21.004 1.00 96.06 161 GLN A N 1
ATOM 1253 C CA . GLN A 1 161 ? 9.213 -10.568 -20.084 1.00 96.06 161 GLN A CA 1
ATOM 1254 C C . GLN A 1 161 ? 9.690 -10.633 -18.626 1.00 96.06 161 GLN A C 1
ATOM 1256 O O . GLN A 1 161 ? 9.078 -10.051 -17.741 1.00 96.06 161 GLN A O 1
ATOM 1261 N N . PHE A 1 162 ? 10.808 -11.317 -18.379 1.00 97.19 162 PHE A N 1
ATOM 1262 C CA . PHE A 1 162 ? 11.472 -11.381 -17.086 1.00 97.19 162 PHE A CA 1
ATOM 1263 C C . PHE A 1 162 ? 12.884 -10.819 -17.236 1.00 97.19 162 PHE A C 1
ATOM 1265 O O . PHE A 1 162 ? 13.720 -11.412 -17.916 1.00 97.19 162 PHE A O 1
ATOM 1272 N N . ILE A 1 163 ? 13.129 -9.658 -16.636 1.00 97.31 163 ILE A N 1
ATOM 1273 C CA . ILE A 1 163 ? 14.399 -8.936 -16.722 1.00 97.31 163 ILE A CA 1
ATOM 1274 C C . ILE A 1 163 ? 15.084 -9.052 -15.366 1.00 97.31 163 ILE A C 1
ATOM 1276 O O . ILE A 1 163 ? 14.597 -8.504 -14.380 1.00 97.31 163 ILE A O 1
ATOM 1280 N N . GLN A 1 164 ? 16.218 -9.748 -15.312 1.00 96.69 164 GLN A N 1
ATOM 1281 C CA . GLN A 1 164 ? 17.005 -9.902 -14.091 1.00 96.69 164 GLN A CA 1
ATOM 1282 C C . GLN A 1 164 ? 18.332 -9.157 -14.221 1.00 96.69 164 GLN A C 1
ATOM 1284 O O . GLN A 1 164 ? 19.146 -9.456 -15.095 1.00 96.69 164 GLN A O 1
ATOM 1289 N N . LEU A 1 165 ? 18.551 -8.190 -13.334 1.00 96.50 165 LEU A N 1
ATOM 1290 C CA . LEU A 1 165 ? 19.730 -7.330 -13.315 1.00 96.50 165 LEU A CA 1
ATOM 1291 C C . LEU A 1 165 ? 20.555 -7.647 -12.074 1.00 96.50 165 LEU A C 1
ATOM 1293 O O . LEU A 1 165 ? 20.027 -7.708 -10.965 1.00 96.50 165 LEU A O 1
ATOM 1297 N N . THR A 1 166 ? 21.848 -7.876 -12.271 1.00 94.06 166 THR A N 1
ATOM 1298 C CA . THR A 1 166 ? 22.778 -8.291 -11.215 1.00 94.06 166 THR A CA 1
ATOM 1299 C C . THR A 1 166 ? 23.570 -7.109 -10.664 1.00 94.06 166 THR A C 1
ATOM 1301 O O . THR A 1 166 ? 23.548 -6.006 -11.214 1.00 94.06 166 THR A O 1
ATOM 1304 N N . ASP A 1 167 ? 24.332 -7.366 -9.603 1.00 90.88 167 ASP A N 1
ATOM 1305 C CA . ASP A 1 167 ? 25.094 -6.359 -8.857 1.00 90.88 167 ASP A CA 1
ATOM 1306 C C . ASP A 1 167 ? 26.039 -5.553 -9.752 1.00 90.88 167 ASP A C 1
ATOM 1308 O O . ASP A 1 167 ? 26.128 -4.332 -9.654 1.00 90.88 167 ASP A O 1
ATOM 1312 N N . ALA A 1 168 ? 26.671 -6.216 -10.725 1.00 89.75 168 ALA A N 1
ATOM 1313 C CA . ALA A 1 168 ? 27.566 -5.575 -11.688 1.00 89.75 168 ALA A CA 1
ATOM 1314 C C . ALA A 1 168 ? 26.890 -4.417 -12.454 1.00 89.75 168 ALA A C 1
ATOM 1316 O O . ALA A 1 168 ? 27.515 -3.393 -12.743 1.00 89.75 168 ALA A O 1
ATOM 1317 N N . CYS A 1 169 ? 25.595 -4.550 -12.747 1.00 88.31 169 CYS A N 1
ATOM 1318 C CA . CYS A 1 169 ? 24.799 -3.535 -13.430 1.00 88.31 169 CYS A CA 1
ATOM 1319 C C . CYS A 1 169 ? 24.296 -2.433 -12.483 1.00 88.31 169 CYS A C 1
ATOM 1321 O O . CYS A 1 169 ? 23.975 -1.340 -12.950 1.00 88.31 169 CYS A O 1
ATOM 1323 N N . LEU A 1 170 ? 24.248 -2.689 -11.177 1.00 90.81 170 LEU A N 1
ATOM 1324 C CA . LEU A 1 170 ? 23.580 -1.847 -10.179 1.00 90.81 170 LEU A CA 1
ATOM 1325 C C . LEU A 1 170 ? 24.544 -1.165 -9.204 1.00 90.81 170 LEU A C 1
ATOM 1327 O O . LEU A 1 170 ? 24.085 -0.492 -8.284 1.00 90.81 170 LEU A O 1
ATOM 1331 N N . GLN A 1 171 ? 25.858 -1.312 -9.395 1.00 88.88 171 GLN A N 1
ATOM 1332 C CA . GLN A 1 171 ? 26.863 -0.696 -8.527 1.00 88.88 171 GLN A CA 1
ATOM 1333 C C . GLN A 1 171 ? 26.565 0.793 -8.304 1.00 88.88 171 GLN A C 1
ATOM 1335 O O . GLN A 1 171 ? 26.571 1.585 -9.245 1.00 88.88 171 GLN A O 1
ATOM 1340 N N . ASN A 1 172 ? 26.311 1.147 -7.040 1.00 88.88 172 ASN A N 1
ATOM 1341 C CA . ASN A 1 172 ? 25.960 2.488 -6.556 1.00 88.88 172 ASN A CA 1
ATOM 1342 C C . ASN A 1 172 ? 24.627 3.072 -7.057 1.00 88.88 172 ASN A C 1
ATOM 1344 O O . ASN A 1 172 ? 24.319 4.216 -6.727 1.00 88.88 172 ASN A O 1
ATOM 1348 N N . ALA A 1 173 ? 23.816 2.322 -7.802 1.00 94.31 173 ALA A N 1
ATOM 1349 C CA . ALA A 1 173 ? 22.512 2.794 -8.248 1.00 94.31 173 ALA A CA 1
ATOM 1350 C C . ALA A 1 173 ? 21.567 2.995 -7.050 1.00 94.31 173 ALA A C 1
ATOM 1352 O O . ALA A 1 173 ? 21.444 2.124 -6.186 1.00 94.31 173 ALA A O 1
ATOM 1353 N N . LYS A 1 174 ? 20.869 4.136 -7.020 1.00 95.44 174 LYS A N 1
ATOM 1354 C CA . LYS A 1 174 ? 19.812 4.423 -6.034 1.00 95.44 174 LYS A CA 1
ATOM 1355 C C . LYS A 1 174 ? 18.425 3.980 -6.501 1.00 95.44 174 LYS A C 1
ATOM 1357 O O . LYS A 1 174 ? 17.521 3.868 -5.682 1.00 95.44 174 LYS A O 1
ATOM 1362 N N . ALA A 1 175 ? 18.255 3.761 -7.802 1.00 96.50 175 ALA A N 1
ATOM 1363 C CA . ALA A 1 175 ? 16.995 3.359 -8.412 1.00 96.50 175 ALA A CA 1
ATOM 1364 C C . ALA A 1 175 ? 17.241 2.695 -9.773 1.00 96.50 175 ALA A C 1
ATOM 1366 O O . ALA A 1 175 ? 18.323 2.827 -10.359 1.00 96.50 175 ALA A O 1
ATOM 1367 N N . VAL A 1 176 ? 16.208 2.047 -10.309 1.00 97.31 176 VAL A N 1
ATOM 1368 C CA . VAL A 1 176 ? 16.124 1.714 -11.735 1.00 97.31 176 VAL A CA 1
ATOM 1369 C C . VAL A 1 176 ? 14.985 2.470 -12.395 1.00 97.31 176 VAL A C 1
ATOM 1371 O O . VAL A 1 176 ? 13.929 2.676 -11.802 1.00 97.31 176 VAL A O 1
ATOM 1374 N N . LYS A 1 177 ? 15.192 2.875 -13.645 1.00 97.62 177 LYS A N 1
ATOM 1375 C CA . LYS A 1 177 ? 14.189 3.535 -14.471 1.00 97.62 177 LYS A CA 1
ATOM 1376 C C . LYS A 1 177 ? 13.858 2.669 -15.675 1.00 97.62 177 LYS A C 1
ATOM 1378 O O . LYS A 1 177 ? 14.736 2.386 -16.486 1.00 97.62 177 LYS A O 1
ATOM 1383 N N . LEU A 1 178 ? 12.598 2.266 -15.778 1.00 97.56 178 LEU A N 1
ATOM 1384 C CA . LEU A 1 178 ? 12.065 1.478 -16.880 1.00 97.56 178 LEU A CA 1
ATOM 1385 C C . LEU A 1 178 ? 11.377 2.410 -17.881 1.00 97.56 178 LEU A C 1
ATOM 1387 O O . LEU A 1 178 ? 10.495 3.188 -17.511 1.00 97.56 178 LEU A O 1
ATOM 1391 N N . GLU A 1 179 ? 11.762 2.316 -19.148 1.00 96.00 179 GLU A N 1
ATOM 1392 C CA . GLU A 1 179 ? 11.187 3.100 -20.237 1.00 96.00 179 GLU A CA 1
ATOM 1393 C C . GLU A 1 179 ? 10.885 2.226 -21.456 1.00 96.00 179 GLU A C 1
ATOM 1395 O O . GLU A 1 179 ? 11.559 1.232 -21.728 1.00 96.00 179 GLU A O 1
ATOM 1400 N N . ILE A 1 180 ? 9.863 2.629 -22.207 1.00 94.75 180 ILE A N 1
ATOM 1401 C CA . ILE A 1 180 ? 9.571 2.099 -23.536 1.00 94.75 180 ILE A CA 1
ATOM 1402 C C . ILE A 1 180 ? 9.492 3.259 -24.528 1.00 94.75 180 ILE A C 1
ATOM 1404 O O . ILE A 1 180 ? 8.942 4.326 -24.234 1.00 94.75 180 ILE A O 1
ATOM 1408 N N . THR A 1 181 ? 10.058 3.045 -25.711 1.00 83.81 181 THR A N 1
ATOM 1409 C CA . THR A 1 181 ? 10.066 4.009 -26.824 1.00 83.81 181 THR A CA 1
ATOM 1410 C C . THR A 1 181 ? 9.159 3.578 -27.977 1.00 83.81 181 THR A C 1
ATOM 1412 O O . THR A 1 181 ? 9.030 4.296 -28.966 1.00 83.81 181 THR A O 1
ATOM 1415 N N . CYS A 1 182 ? 8.529 2.409 -27.860 1.00 79.69 182 CYS A N 1
ATOM 1416 C CA . CYS A 1 182 ? 7.552 1.896 -28.809 1.00 79.69 182 CYS A CA 1
ATOM 1417 C C . CYS A 1 182 ? 6.171 2.530 -28.607 1.00 79.69 182 CYS A C 1
ATOM 1419 O O . CYS A 1 182 ? 5.909 3.126 -27.571 1.00 79.69 182 CYS A O 1
ATOM 1421 N N . SER A 1 183 ? 5.276 2.397 -29.591 1.00 82.00 183 SER A N 1
ATOM 1422 C CA . SER A 1 183 ? 3.929 2.987 -29.540 1.00 82.00 183 SER A CA 1
ATOM 1423 C C . SER A 1 183 ? 2.953 2.249 -28.620 1.00 82.00 183 SER A C 1
ATOM 1425 O O . SER A 1 183 ? 1.965 2.840 -28.193 1.00 82.00 183 SER A O 1
ATOM 1427 N N . GLU A 1 184 ? 3.210 0.974 -28.328 1.00 89.50 184 GLU A N 1
ATOM 1428 C CA . GLU A 1 184 ? 2.305 0.129 -27.548 1.00 89.50 184 GLU A CA 1
ATOM 1429 C C . GLU A 1 184 ? 2.729 0.094 -26.076 1.00 89.50 184 GLU A C 1
ATOM 1431 O O . GLU A 1 184 ? 3.895 -0.187 -25.793 1.00 89.50 184 GLU A O 1
ATOM 1436 N N . PRO A 1 185 ? 1.812 0.345 -25.127 1.00 94.06 185 PRO A N 1
ATOM 1437 C CA . PRO A 1 185 ? 2.125 0.248 -23.712 1.00 94.06 185 PRO A CA 1
ATOM 1438 C C . PRO A 1 185 ?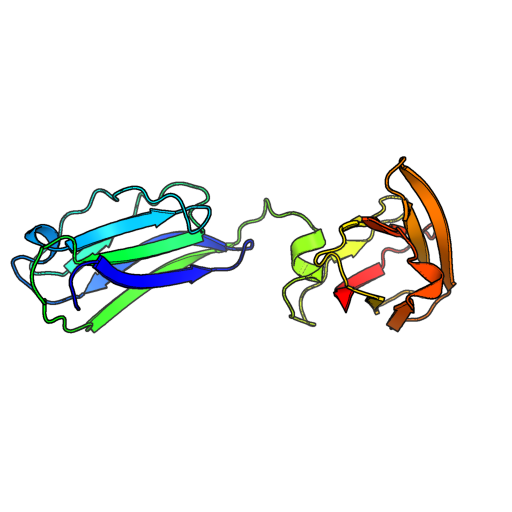 2.381 -1.205 -23.294 1.00 94.06 185 PRO A C 1
ATOM 1440 O O . PRO A 1 185 ? 1.818 -2.141 -23.864 1.00 94.06 185 PRO A O 1
ATOM 1443 N N . ILE A 1 186 ? 3.183 -1.383 -22.246 1.00 95.69 186 ILE A N 1
ATOM 1444 C CA . ILE A 1 186 ? 3.445 -2.694 -21.634 1.00 95.69 186 ILE A CA 1
ATOM 1445 C C . ILE A 1 186 ? 2.882 -2.738 -20.215 1.00 95.69 186 ILE A C 1
ATOM 1447 O O . ILE A 1 186 ? 2.661 -1.696 -19.592 1.00 95.69 186 ILE A O 1
ATOM 1451 N N . LYS A 1 187 ? 2.667 -3.941 -19.684 1.00 96.56 187 LYS A N 1
ATOM 1452 C CA . LYS A 1 187 ? 2.290 -4.119 -18.276 1.00 96.56 187 LYS A CA 1
ATOM 1453 C C . LYS A 1 187 ? 3.539 -4.363 -17.452 1.00 96.56 187 LYS A C 1
ATOM 1455 O O . LYS A 1 187 ? 4.364 -5.185 -17.838 1.00 96.56 187 LYS A O 1
ATOM 1460 N N . VAL A 1 188 ? 3.645 -3.690 -16.318 1.00 97.19 188 VAL A N 1
ATOM 1461 C CA . VAL A 1 188 ? 4.666 -3.935 -15.298 1.00 97.19 188 VAL A CA 1
ATOM 1462 C C . VAL A 1 188 ? 3.951 -4.553 -14.109 1.00 97.19 188 VAL A C 1
ATOM 1464 O O . VAL A 1 188 ? 3.112 -3.893 -13.501 1.00 97.19 188 VAL A O 1
ATOM 1467 N N . HIS A 1 189 ? 4.223 -5.829 -13.853 1.00 96.31 189 HIS A N 1
ATOM 1468 C CA . HIS A 1 189 ? 3.562 -6.613 -12.807 1.00 96.31 189 HIS A CA 1
ATOM 1469 C C . HIS A 1 189 ? 4.334 -6.547 -11.500 1.00 96.31 189 HIS A C 1
ATOM 1471 O O . HIS A 1 189 ? 3.731 -6.435 -10.446 1.00 96.31 189 HIS A O 1
ATOM 1477 N N . GLU A 1 190 ? 5.665 -6.610 -11.563 1.00 95.38 190 GLU A N 1
ATOM 1478 C CA . GLU A 1 190 ? 6.471 -6.703 -10.351 1.00 95.38 190 GLU A CA 1
ATOM 1479 C C . GLU A 1 190 ? 7.868 -6.106 -10.530 1.00 95.38 190 GLU A C 1
ATOM 1481 O O . GLU A 1 190 ? 8.464 -6.222 -11.606 1.00 95.38 190 GLU A O 1
ATOM 1486 N N . VAL A 1 191 ? 8.389 -5.487 -9.471 1.00 95.31 191 VAL A N 1
ATOM 1487 C CA . VAL A 1 191 ? 9.777 -5.042 -9.333 1.00 95.31 191 VAL A CA 1
ATOM 1488 C C . VAL A 1 191 ? 10.281 -5.442 -7.946 1.00 95.31 191 VAL A C 1
ATOM 1490 O O . VAL A 1 191 ? 9.855 -4.891 -6.937 1.00 95.31 191 VAL A O 1
ATOM 1493 N N . ILE A 1 192 ? 11.213 -6.394 -7.893 1.00 94.00 192 ILE A N 1
ATOM 1494 C CA . ILE A 1 192 ? 11.754 -6.930 -6.636 1.00 94.00 192 ILE A CA 1
ATOM 1495 C C . ILE A 1 192 ? 13.243 -6.631 -6.548 1.00 94.00 192 ILE A C 1
ATOM 1497 O O . ILE A 1 192 ? 14.016 -7.107 -7.381 1.00 94.00 192 ILE A O 1
ATOM 1501 N N . TRP A 1 193 ? 13.651 -5.906 -5.510 1.00 93.25 193 TRP A N 1
ATOM 1502 C CA . TRP A 1 193 ? 15.053 -5.768 -5.119 1.00 93.25 193 TRP A CA 1
ATOM 1503 C C . TRP A 1 193 ? 15.456 -6.919 -4.187 1.00 93.25 193 TRP A C 1
ATOM 1505 O O . TRP A 1 193 ? 14.717 -7.220 -3.255 1.00 93.25 193 TRP A O 1
ATOM 1515 N N . ASN A 1 194 ? 16.608 -7.553 -4.438 1.00 89.12 194 ASN A N 1
ATOM 1516 C CA . ASN A 1 194 ? 17.187 -8.622 -3.601 1.00 89.12 194 ASN A CA 1
ATOM 1517 C C . ASN A 1 194 ? 18.690 -8.442 -3.451 1.00 89.12 194 ASN A C 1
ATOM 1519 O O . ASN A 1 194 ? 19.314 -8.075 -4.471 1.00 89.12 194 ASN A O 1
#

Sequence (194 aa):
MQPGSYLGMAWGEDRMADKLTFNLPNKELLTWGEFQASTDGKTWSKLQTEDKNGKGVIENIPTGTKYLRFTNTSSTDQQIYMLDFTIGVKADNNIAPTYYCNDNNLKSFTMLAPYKPLTFDKTEADAKSVALLVSDNKAGATVKAVMPDGEERIIYEGKDQFIQLTDACLQNAKAVKLEITCSEPIKVHEVIWN

Foldseek 3Di:
DAAFDKDKDFDAPQKWWFKKWFAWQAQCLPVFKFKWWDLPVPDIDTQDWDADRGTGMRGCHDTNTGMIIMTGNDNGDDDTDTPDTDIDIDTDPPDDQCSQQAVPDQVGWHWAAAPRKDKFFAPDPPFFKKKWAKPPQPPWKWKWFQAPVRDTHTLDIDRDRIDIGGNVSHPRGRIMIIHDNDRDIMITRYMDTD

Organism: Helobdella robusta (NCBI:txid6412)

pLDDT: mean 93.8, std 4.07, range [79.69, 98.25]